Protein AF-A0A9P0QR44-F1 (afdb_monomer)

Solvent-accessible surface area (backbone atoms only — not comparable to full-atom values): 14318 Å² total; per-residue (Å²): 134,88,85,86,87,80,81,81,90,78,86,85,75,87,82,80,83,81,82,73,86,81,84,84,82,74,95,67,93,71,81,87,76,72,77,77,90,75,76,84,69,78,72,72,68,74,60,96,77,42,70,67,60,61,50,60,70,71,52,59,81,83,53,45,73,63,48,54,58,44,72,76,41,49,65,56,48,52,50,29,30,50,56,46,42,51,50,63,49,50,53,49,28,54,51,42,25,52,51,36,72,74,39,76,85,72,72,89,72,83,78,58,65,70,59,53,54,55,50,50,56,52,46,55,59,50,43,78,73,40,97,63,78,88,59,53,74,66,56,54,50,50,55,49,50,34,45,50,50,17,47,50,53,42,56,70,42,46,68,59,45,53,55,52,25,63,69,46,19,74,59,45,23,64,68,54,46,51,58,50,51,56,64,60,53,66,70,71,73,76,82,81,78,84,79,81,83,89,82,82,84,88,85,83,90,82,88,90,81,88,82,84,79,89,77,94,75,133

Mean predicted aligned error: 19.88 Å

Sequence (218 aa):
MLFRIGIHRLPHRRFIHSTKNLSALFGKSAPKITPPSGTSSSTINPIPNSTAAKIAAKIPRWLRPYTTDFANAPFSHLTAFIILHEISAIVPLIGLWYVFHQNHDYIPVDLPTWAVEKAMKVIDKGLATFDFSDYSVSDKAKFLMEGAYAYAITKALFPIRIIFSATFMPWFARWFVVPFTRVFSRSKSRKTKTEVPASSVDAELDPLKTKKVDKPRL

InterPro domains:
  IPR018811 MIOREX complex component 11 [PF10306] (54-135)
  IPR018811 MIOREX complex component 11 [PTHR28002] (39-127)

Radius of gyration: 35.97 Å; Cα contacts (8 Å, |Δi|>4): 62; chains: 1; bounding box: 59×128×87 Å

Secondary structure (DSSP, 8-state):
-----------------------SS--------PPPS----------TT-HHHHHHHHS-TTTHHHHHHHHH-HHHHHHHHHHHHHHHHHHHHHHHHHHHHH-GGG--SPPPHHHHHHHHHHHHHHHTTS--TTS-HHHHHHHHHHHHHHHHHHHHTHHHHHHHHHHHHHHHIIIIIHHHHHHHHTTGGGS---------------------------

Organism: NCBI:txid45579

Structure (mmCIF, N/CA/C/O backbone):
data_AF-A0A9P0QR44-F1
#
_entry.id   AF-A0A9P0QR44-F1
#
loop_
_atom_site.group_PDB
_atom_site.id
_atom_site.type_symbol
_atom_site.label_atom_id
_atom_site.label_alt_id
_atom_site.label_comp_id
_atom_site.label_asym_id
_atom_site.label_entity_id
_atom_site.label_seq_id
_atom_site.pdbx_PDB_ins_code
_atom_site.Cartn_x
_atom_site.Cartn_y
_atom_site.Cartn_z
_atom_site.occupancy
_atom_site.B_iso_or_equiv
_atom_site.auth_seq_id
_atom_site.auth_comp_id
_atom_site.auth_asym_id
_atom_site.auth_atom_id
_atom_site.pdbx_PDB_model_num
ATOM 1 N N . MET A 1 1 ? -4.918 -75.477 14.142 1.00 42.09 1 MET A N 1
ATOM 2 C CA . MET A 1 1 ? -4.299 -74.369 14.906 1.00 42.09 1 MET A CA 1
ATOM 3 C C . MET A 1 1 ? -4.939 -73.074 14.409 1.00 42.09 1 MET A C 1
ATOM 5 O O . MET A 1 1 ? -4.536 -72.589 13.371 1.00 42.09 1 MET A O 1
ATOM 9 N N . LEU A 1 2 ? -6.111 -72.622 14.870 1.00 44.44 2 LEU A N 1
ATOM 10 C CA . LEU A 1 2 ? -6.431 -72.080 16.202 1.00 44.44 2 LEU A CA 1
ATOM 11 C C . LEU A 1 2 ? -5.304 -71.194 16.741 1.00 44.44 2 LEU A C 1
ATOM 13 O O . LEU A 1 2 ? -4.327 -71.741 17.225 1.00 44.44 2 LEU A O 1
ATOM 17 N N . PHE A 1 3 ? -5.459 -69.868 16.678 1.00 43.44 3 PHE A N 1
ATOM 18 C CA . PHE A 1 3 ? -5.488 -69.038 17.887 1.00 43.44 3 PHE A CA 1
ATOM 19 C C . PHE A 1 3 ? -6.117 -67.665 17.597 1.00 43.44 3 PHE A C 1
ATOM 21 O O . PHE A 1 3 ? -5.620 -66.841 16.837 1.00 43.44 3 PHE A O 1
ATOM 28 N N . ARG A 1 4 ? -7.280 -67.483 18.217 1.00 44.28 4 ARG A N 1
ATOM 29 C CA . ARG A 1 4 ? -8.124 -66.295 18.281 1.00 44.28 4 ARG A CA 1
ATOM 30 C C . ARG A 1 4 ? -7.541 -65.393 19.367 1.00 44.28 4 ARG A C 1
ATOM 32 O O . ARG A 1 4 ? -7.548 -65.783 20.529 1.00 44.28 4 ARG A O 1
ATOM 39 N N . ILE A 1 5 ? -7.044 -64.213 19.008 1.00 56.56 5 ILE A N 1
ATOM 40 C CA . ILE A 1 5 ? -6.578 -63.217 19.982 1.00 56.56 5 ILE A CA 1
ATOM 41 C C . ILE A 1 5 ? -7.718 -62.224 20.199 1.00 56.56 5 ILE A C 1
ATOM 43 O O . ILE A 1 5 ? -7.937 -61.302 19.420 1.00 56.56 5 ILE A O 1
ATOM 47 N N . GLY A 1 6 ? -8.497 -62.485 21.247 1.00 51.69 6 GLY A N 1
ATOM 48 C CA . GLY A 1 6 ? -9.364 -61.497 21.872 1.00 51.69 6 GLY A CA 1
ATOM 49 C C . GLY A 1 6 ? -8.615 -60.865 23.037 1.00 51.69 6 GLY A C 1
ATOM 50 O O . GLY A 1 6 ? -8.130 -61.585 23.905 1.00 51.69 6 GLY A O 1
ATOM 51 N N . ILE A 1 7 ? -8.536 -59.534 23.071 1.00 56.91 7 ILE A N 1
ATOM 52 C CA . ILE A 1 7 ? -8.079 -58.804 24.257 1.00 56.91 7 ILE A CA 1
ATOM 53 C C . ILE A 1 7 ? -9.015 -57.620 24.514 1.00 56.91 7 ILE A C 1
ATOM 55 O O . ILE A 1 7 ? -8.953 -56.566 23.893 1.00 56.91 7 ILE A O 1
ATOM 59 N N . HIS A 1 8 ? -9.975 -57.918 25.381 1.00 50.22 8 HIS A N 1
ATOM 60 C CA . HIS A 1 8 ? -10.625 -57.109 26.406 1.00 50.22 8 HIS A CA 1
ATOM 61 C C . HIS A 1 8 ? -10.568 -55.570 26.340 1.00 50.22 8 HIS A C 1
ATOM 63 O O . HIS A 1 8 ? -9.565 -54.915 26.608 1.00 50.22 8 HIS A O 1
ATOM 69 N N . ARG A 1 9 ? -11.773 -55.019 26.164 1.00 53.28 9 ARG A N 1
ATOM 70 C CA . ARG A 1 9 ? -12.224 -53.675 26.538 1.00 53.28 9 ARG A CA 1
ATOM 71 C C . ARG A 1 9 ? -12.084 -53.468 28.056 1.00 53.28 9 ARG A C 1
ATOM 73 O O . ARG A 1 9 ? -12.746 -54.165 28.821 1.00 53.28 9 ARG A O 1
ATOM 80 N N . LEU A 1 10 ? -11.289 -52.485 28.482 1.00 58.06 10 LEU A N 1
ATOM 81 C CA . LEU A 1 10 ? -11.249 -51.993 29.866 1.00 58.06 10 LEU A CA 1
ATOM 82 C C . LEU A 1 10 ? -11.993 -50.646 29.989 1.00 58.06 10 LEU A C 1
ATOM 84 O O . LEU A 1 10 ? -11.825 -49.779 29.128 1.00 58.06 10 LEU A O 1
ATOM 88 N N . PRO A 1 11 ? -12.805 -50.436 31.042 1.00 56.75 11 PRO A N 1
ATOM 89 C CA . PRO A 1 11 ? -13.478 -49.168 31.300 1.00 56.75 11 PRO A CA 1
ATOM 90 C C . PRO A 1 11 ? -12.619 -48.263 32.198 1.00 56.75 11 PRO A C 1
ATOM 92 O O . PRO A 1 11 ? -12.522 -48.482 33.405 1.00 56.75 11 PRO A O 1
ATOM 95 N N . HIS A 1 12 ? -12.049 -47.184 31.656 1.00 49.31 12 HIS A N 1
ATOM 96 C CA . HIS A 1 12 ? -11.409 -46.157 32.487 1.00 49.31 12 HIS A CA 1
ATOM 97 C C . HIS A 1 12 ? -12.414 -45.092 32.952 1.00 49.31 12 HIS A C 1
ATOM 99 O O . HIS A 1 12 ? -12.641 -44.060 32.331 1.00 49.31 12 HIS A O 1
ATOM 105 N N . ARG A 1 13 ? -13.061 -45.436 34.070 1.00 57.34 13 ARG A N 1
ATOM 106 C CA . ARG A 1 13 ? -13.225 -44.643 35.302 1.00 57.34 13 ARG A CA 1
ATOM 107 C C . ARG A 1 13 ? -13.192 -43.108 35.147 1.00 57.34 13 ARG A C 1
ATOM 109 O O . ARG A 1 13 ? -12.134 -42.487 35.133 1.00 57.34 13 ARG A O 1
ATOM 116 N N . ARG A 1 14 ? -14.380 -42.492 35.159 1.00 54.09 14 ARG A N 1
ATOM 117 C CA . ARG A 1 14 ? -14.573 -41.054 35.417 1.00 54.09 14 ARG A CA 1
ATOM 118 C C . ARG A 1 14 ? -14.184 -40.744 36.867 1.00 54.09 14 ARG A C 1
ATOM 120 O O . ARG A 1 14 ? -14.821 -41.251 37.788 1.00 54.09 14 ARG A O 1
ATOM 127 N N . PHE A 1 15 ? -13.165 -39.915 37.070 1.00 49.22 15 PHE A N 1
ATOM 128 C CA . PHE A 1 15 ? -12.835 -39.357 38.381 1.00 49.22 15 PHE A CA 1
ATOM 129 C C . PHE A 1 15 ? -13.614 -38.053 38.586 1.00 49.22 15 PHE A C 1
ATOM 131 O O . PHE A 1 15 ? -13.324 -37.031 37.971 1.00 49.22 15 PHE A O 1
ATOM 138 N N . ILE A 1 16 ? -14.637 -38.112 39.439 1.00 57.25 16 ILE A N 1
ATOM 139 C CA . ILE A 1 16 ? -15.344 -36.948 39.975 1.00 57.25 16 ILE A CA 1
ATOM 140 C C . ILE A 1 16 ? -14.578 -36.520 41.228 1.00 57.25 16 ILE A C 1
ATOM 142 O O . ILE A 1 16 ? -14.646 -37.201 42.250 1.00 57.25 16 ILE A O 1
ATOM 146 N N . HIS A 1 17 ? -13.852 -35.404 41.173 1.00 52.00 17 HIS A N 1
ATOM 147 C CA . HIS A 1 17 ? -13.323 -34.774 42.381 1.00 52.00 17 HIS A CA 1
ATOM 148 C C . HIS A 1 17 ? -14.331 -33.754 42.909 1.00 52.00 17 HIS A C 1
ATOM 150 O O . HIS A 1 17 ? -14.434 -32.626 42.442 1.00 52.00 17 HIS A O 1
ATOM 156 N N . SER A 1 18 ? -15.087 -34.206 43.906 1.00 54.19 18 SER A N 1
ATOM 157 C CA . SER A 1 18 ? -15.877 -33.392 44.823 1.00 54.19 18 SER A CA 1
ATOM 158 C C . SER A 1 18 ? -14.932 -32.726 45.829 1.00 54.19 18 SER A C 1
ATOM 160 O O . SER A 1 18 ? -14.581 -33.336 46.840 1.00 54.19 18 SER A O 1
ATOM 162 N N . THR A 1 19 ? -14.531 -31.476 45.599 1.00 58.41 19 THR A N 1
ATOM 163 C CA . THR A 1 19 ? -13.850 -30.679 46.630 1.00 58.41 19 THR A CA 1
ATOM 164 C C . THR A 1 19 ? -14.898 -30.067 47.551 1.00 58.41 19 THR A C 1
ATOM 166 O O . THR A 1 19 ? -15.491 -29.030 47.255 1.00 58.41 19 THR A O 1
ATOM 169 N N . LYS A 1 20 ? -15.162 -30.752 48.666 1.00 52.00 20 LYS A N 1
ATOM 170 C CA . LYS A 1 20 ? -15.937 -30.198 49.775 1.00 52.00 20 LYS A CA 1
ATOM 171 C C . LYS A 1 20 ? -15.135 -29.076 50.438 1.00 52.00 20 LYS A C 1
ATOM 173 O O . LYS A 1 20 ? -13.931 -29.195 50.640 1.00 52.00 20 LYS A O 1
ATOM 178 N N . ASN A 1 21 ? -15.860 -28.007 50.741 1.00 58.38 21 ASN A N 1
ATOM 179 C CA . ASN A 1 21 ? -15.476 -26.810 51.478 1.00 58.38 21 ASN A CA 1
ATOM 180 C C . ASN A 1 21 ? -14.414 -27.038 52.569 1.00 58.38 21 ASN A C 1
ATOM 182 O O . ASN A 1 21 ? -14.675 -27.706 53.566 1.00 58.38 21 ASN A O 1
ATOM 186 N N . LEU A 1 22 ? -13.259 -26.392 52.405 1.00 52.53 22 LEU A N 1
ATOM 187 C CA . LEU A 1 22 ? -12.199 -26.239 53.413 1.00 52.53 22 LEU A CA 1
ATOM 188 C C . LEU A 1 22 ? -12.144 -24.795 53.959 1.00 52.53 22 LEU A C 1
ATOM 190 O O . LEU A 1 22 ? -11.106 -24.316 54.399 1.00 52.53 22 LEU A O 1
ATOM 194 N N . SER A 1 23 ? -13.270 -24.078 53.940 1.00 51.72 23 SER A N 1
ATOM 195 C CA . SER A 1 23 ? -13.377 -22.671 54.356 1.00 51.72 23 SER A CA 1
ATOM 196 C C . SER A 1 23 ? -13.554 -22.452 55.870 1.00 51.72 23 SER A C 1
ATOM 198 O O . SER A 1 23 ? -13.835 -21.335 56.291 1.00 51.72 23 SER A O 1
ATOM 200 N N . ALA A 1 24 ? -13.369 -23.477 56.711 1.00 58.22 24 ALA A N 1
ATOM 201 C CA . ALA A 1 24 ? -13.741 -23.426 58.132 1.00 58.22 24 ALA A CA 1
ATOM 202 C C . ALA A 1 24 ? -12.569 -23.383 59.139 1.00 58.22 24 ALA A C 1
ATOM 204 O O . ALA A 1 24 ? -12.792 -23.620 60.321 1.00 58.22 24 ALA A O 1
ATOM 205 N N . LEU A 1 25 ? -11.331 -23.083 58.721 1.00 56.16 25 LEU A N 1
ATOM 206 C CA . LEU A 1 25 ? -10.156 -23.142 59.617 1.00 56.16 25 LEU A CA 1
ATOM 207 C C . LEU A 1 25 ? -9.274 -21.884 59.658 1.00 56.16 25 LEU A C 1
ATOM 209 O O . LEU A 1 25 ? -8.120 -21.949 60.071 1.00 56.16 25 LEU A O 1
ATOM 213 N N . PHE A 1 26 ? -9.808 -20.712 59.309 1.00 55.84 26 PHE A N 1
ATOM 214 C CA . PHE A 1 26 ? -9.092 -19.459 59.564 1.00 55.84 26 PHE A CA 1
ATOM 215 C C . PHE A 1 26 ? -10.027 -18.357 60.062 1.00 55.84 26 PHE A C 1
ATOM 217 O O . PHE A 1 26 ? -10.372 -17.410 59.361 1.00 55.84 26 PHE A O 1
ATOM 224 N N . GLY A 1 27 ? -10.440 -18.501 61.321 1.00 55.44 27 GLY A N 1
ATOM 225 C CA . GLY A 1 27 ? -10.968 -17.400 62.112 1.00 55.44 27 GLY A CA 1
ATOM 226 C C . GLY A 1 27 ? -9.848 -16.417 62.445 1.00 55.44 27 GLY A C 1
ATOM 227 O O . GLY A 1 27 ? -9.113 -16.613 63.407 1.00 55.44 27 GLY A O 1
ATOM 228 N N . LYS A 1 28 ? -9.732 -15.351 61.653 1.00 53.03 28 LYS A N 1
ATOM 229 C CA . LYS A 1 28 ? -9.129 -14.081 62.068 1.00 53.03 28 LYS A CA 1
ATOM 230 C C . LYS A 1 28 ? -9.977 -12.950 61.505 1.00 53.03 28 LYS A C 1
ATOM 232 O O . LYS A 1 28 ? -10.055 -12.757 60.296 1.00 53.03 28 LYS A O 1
ATOM 237 N N . SER A 1 29 ? -10.621 -12.229 62.413 1.00 57.00 29 SER A N 1
ATOM 238 C CA . SER A 1 29 ? -11.359 -10.996 62.170 1.00 57.00 29 SER A CA 1
ATOM 239 C C . SER A 1 29 ? -10.448 -9.976 61.484 1.00 57.00 29 SER A C 1
ATOM 241 O O . SER A 1 29 ? -9.615 -9.344 62.129 1.00 57.00 29 SER A O 1
ATOM 243 N N . ALA A 1 30 ? -10.576 -9.839 60.166 1.00 53.91 30 ALA A N 1
ATOM 244 C CA . ALA A 1 30 ? -9.972 -8.744 59.423 1.00 53.91 30 ALA A CA 1
ATOM 245 C C . ALA A 1 30 ? -10.873 -7.501 59.554 1.00 53.91 30 ALA A C 1
ATOM 247 O O . ALA A 1 30 ? -12.098 -7.629 59.440 1.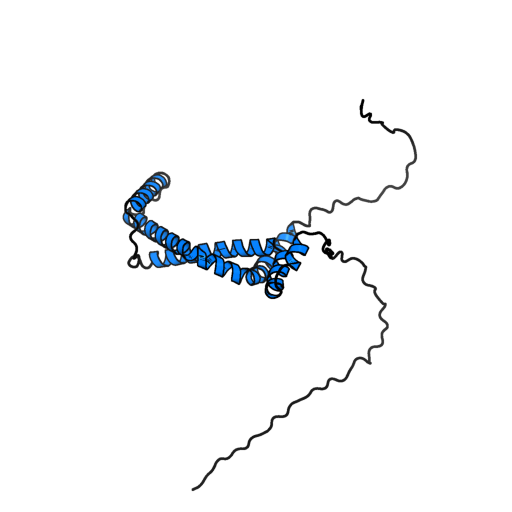00 53.91 30 ALA A O 1
ATOM 248 N N . PRO A 1 31 ? -10.317 -6.300 59.793 1.00 47.72 31 PRO A N 1
ATOM 249 C CA . PRO A 1 31 ? -11.102 -5.076 59.796 1.00 47.72 31 PRO A CA 1
ATOM 250 C C . PRO A 1 31 ? -11.743 -4.886 58.419 1.00 47.72 31 PRO A C 1
ATOM 252 O O . PRO A 1 31 ? -11.099 -5.052 57.382 1.00 47.72 31 PRO A O 1
ATOM 255 N N . LYS A 1 32 ? -13.029 -4.532 58.415 1.00 50.94 32 LYS A N 1
ATOM 256 C CA . LYS A 1 32 ? -13.770 -4.129 57.221 1.00 50.94 32 LYS A CA 1
ATOM 257 C C . LYS A 1 32 ? -13.159 -2.831 56.692 1.00 50.94 32 LYS A C 1
ATOM 259 O O . LYS A 1 32 ? -13.595 -1.744 57.053 1.00 50.94 32 LYS A O 1
ATOM 264 N N . ILE A 1 33 ? -1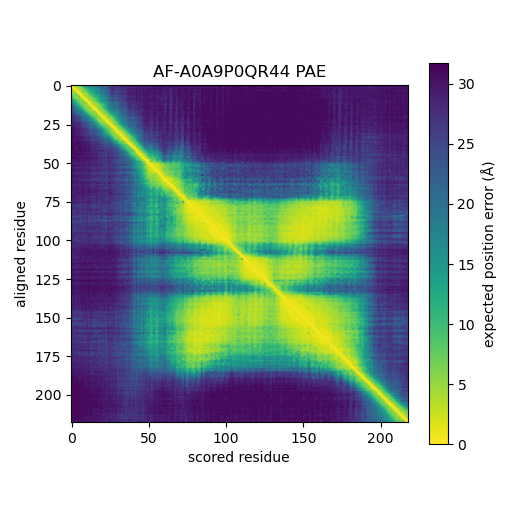2.136 -2.948 55.849 1.00 45.91 33 ILE A N 1
ATOM 265 C CA . ILE A 1 33 ? -11.645 -1.846 55.027 1.00 45.91 33 ILE A CA 1
ATOM 266 C C . ILE A 1 33 ? -12.735 -1.598 53.988 1.00 45.91 33 ILE A C 1
ATOM 268 O O . ILE A 1 33 ? -12.852 -2.303 52.988 1.00 45.91 33 ILE A O 1
ATOM 272 N N . THR A 1 34 ? -13.593 -0.622 54.267 1.00 59.91 34 THR A N 1
ATOM 273 C CA . THR A 1 34 ? -14.390 0.036 53.236 1.00 59.91 34 THR A CA 1
ATOM 274 C C . THR A 1 34 ? -13.431 0.540 52.159 1.00 59.91 34 THR A C 1
ATOM 276 O O . THR A 1 34 ? -12.520 1.303 52.494 1.00 59.91 34 THR A O 1
ATOM 279 N N . PRO A 1 35 ? -13.583 0.142 50.885 1.00 52.03 35 PRO A N 1
ATOM 280 C CA . PRO A 1 35 ? -12.825 0.779 49.824 1.00 52.03 35 PRO A CA 1
ATOM 281 C C . PRO A 1 35 ? -13.214 2.266 49.794 1.00 52.03 35 PRO A C 1
ATOM 283 O O . PRO A 1 35 ? -14.408 2.572 49.880 1.00 52.03 35 PRO A O 1
ATOM 286 N N . PRO A 1 36 ? -12.249 3.197 49.705 1.00 47.72 36 PRO A N 1
ATOM 287 C CA . PRO A 1 36 ? -12.564 4.601 49.530 1.00 47.72 36 PRO A CA 1
ATOM 288 C C . PRO A 1 36 ? -13.372 4.759 48.242 1.00 47.72 36 PRO A C 1
ATOM 290 O O . PRO A 1 36 ? -12.920 4.452 47.139 1.00 47.72 36 PRO A O 1
ATOM 293 N N . SER A 1 37 ? -14.596 5.239 48.419 1.00 51.12 37 SER A N 1
ATOM 294 C CA . SER A 1 37 ? -15.341 6.028 47.450 1.00 51.12 37 SER A CA 1
ATOM 295 C C . SER A 1 37 ? -14.385 6.978 46.725 1.00 51.12 37 SER A C 1
ATOM 297 O O . SER A 1 37 ? -13.941 7.973 47.291 1.00 51.12 37 SER A O 1
ATOM 299 N N . GLY A 1 38 ? -14.012 6.621 45.497 1.00 42.91 38 GLY A N 1
ATOM 300 C CA . GLY A 1 38 ? -12.980 7.350 44.764 1.00 42.91 38 GLY A CA 1
ATOM 301 C C . GLY A 1 38 ? -12.468 6.635 43.521 1.00 42.91 38 GLY A C 1
ATOM 302 O O . GLY A 1 38 ? -11.297 6.746 43.192 1.00 42.91 38 GLY A O 1
ATOM 303 N N . THR A 1 39 ? -13.314 5.886 42.813 1.00 36.66 39 THR A N 1
ATOM 304 C CA . THR A 1 39 ? -13.091 5.691 41.377 1.00 36.66 39 THR A CA 1
ATOM 305 C C . THR A 1 39 ? -14.164 6.496 40.685 1.00 36.66 39 THR A C 1
ATOM 307 O O . THR A 1 39 ? -15.301 6.050 40.532 1.00 36.66 39 THR A O 1
ATOM 310 N N . SER A 1 40 ? -13.791 7.710 40.288 1.00 43.06 40 SER A N 1
ATOM 311 C CA . SER A 1 40 ? -14.464 8.496 39.261 1.00 43.06 40 SER A CA 1
ATOM 312 C C . SER A 1 40 ? -14.333 7.753 37.929 1.00 43.06 40 SER A C 1
ATOM 314 O O . SER A 1 40 ? -13.719 8.224 36.978 1.00 43.06 40 SER A O 1
ATOM 316 N N . SER A 1 41 ? -14.879 6.540 37.867 1.00 43.06 41 SER A N 1
ATOM 317 C CA . SER A 1 41 ? -15.426 5.992 36.645 1.00 43.06 41 SER A CA 1
ATOM 318 C C . SER A 1 41 ? -16.455 7.031 36.256 1.00 43.06 41 SER A C 1
ATOM 320 O O . SER A 1 41 ? -17.499 7.156 36.898 1.00 43.06 41 SER A O 1
ATOM 322 N N . SER A 1 42 ? -16.131 7.843 35.261 1.00 39.62 42 SER A N 1
ATOM 323 C CA . SER A 1 42 ? -17.127 8.530 34.469 1.00 39.62 42 SER A CA 1
ATOM 324 C C . SER A 1 42 ? -17.971 7.442 33.805 1.00 39.62 42 SER A C 1
ATOM 326 O O . SER A 1 42 ? -17.839 7.139 32.624 1.00 39.62 42 SER A O 1
ATOM 328 N N . THR A 1 43 ? -18.857 6.832 34.597 1.00 43.56 43 THR A N 1
ATOM 329 C CA . THR A 1 43 ? -20.156 6.378 34.144 1.00 43.56 43 THR A CA 1
ATOM 330 C C . THR A 1 43 ? -20.783 7.633 33.574 1.00 43.56 43 THR A C 1
ATOM 332 O O . THR A 1 43 ? -21.421 8.417 34.275 1.00 43.56 43 THR A O 1
ATOM 335 N N . ILE A 1 44 ? -20.498 7.892 32.299 1.00 46.66 44 ILE A N 1
ATOM 336 C CA . ILE A 1 44 ? -21.301 8.788 31.497 1.00 46.66 44 ILE A CA 1
ATOM 337 C C . ILE A 1 44 ? -22.638 8.064 31.452 1.00 46.66 44 ILE A C 1
ATOM 339 O O . ILE A 1 44 ? -22.869 7.217 30.594 1.00 46.66 44 ILE A O 1
ATOM 343 N N . ASN A 1 45 ? -23.487 8.334 32.447 1.00 47.62 45 ASN A N 1
ATOM 344 C CA . ASN A 1 45 ? -24.913 8.121 32.322 1.00 47.62 45 ASN A CA 1
ATOM 345 C C . ASN A 1 45 ? -25.247 8.721 30.959 1.00 47.62 45 ASN A C 1
ATOM 347 O O . ASN A 1 45 ? -24.983 9.917 30.778 1.00 47.62 45 ASN A O 1
ATOM 351 N N . PRO A 1 46 ? -25.672 7.917 29.968 1.00 50.56 46 PRO A N 1
ATOM 352 C CA . PRO A 1 46 ? -25.950 8.452 28.656 1.00 50.56 46 PRO A CA 1
ATOM 353 C C . PRO A 1 46 ? -27.004 9.515 28.893 1.00 50.56 46 PRO A C 1
ATOM 355 O O . PRO A 1 46 ? -28.108 9.213 29.343 1.00 50.56 46 PRO A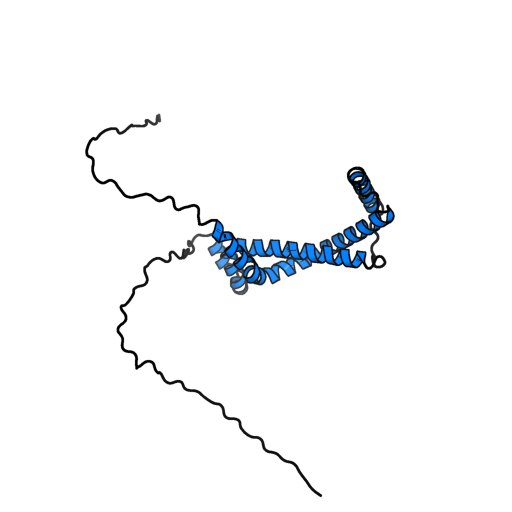 O 1
ATOM 358 N N . ILE A 1 47 ? -26.613 10.772 28.685 1.00 48.19 47 ILE A N 1
ATOM 359 C CA . ILE A 1 47 ? -27.527 11.898 28.745 1.00 48.19 47 ILE A CA 1
ATOM 360 C C . ILE A 1 47 ? -28.701 11.454 27.868 1.00 48.19 47 ILE A C 1
ATOM 362 O O . ILE A 1 47 ? -28.455 11.147 26.694 1.00 48.19 47 ILE A O 1
ATOM 366 N N . PRO A 1 48 ? -29.935 11.363 28.398 1.00 57.06 48 PRO A N 1
ATOM 367 C CA . PRO A 1 48 ? -31.074 10.736 27.711 1.00 57.06 48 PRO A CA 1
ATOM 368 C C . PRO A 1 48 ? -31.417 11.399 26.362 1.00 57.06 48 PRO A C 1
ATOM 370 O O . PRO A 1 48 ? -32.252 10.920 25.597 1.00 57.06 48 PRO A O 1
ATOM 373 N N . ASN A 1 49 ? -30.711 12.484 26.036 1.00 57.28 49 ASN A N 1
ATOM 374 C CA . ASN A 1 49 ? -30.932 13.369 24.914 1.00 57.28 49 ASN A CA 1
ATOM 375 C C . ASN A 1 49 ? -29.748 13.404 23.928 1.00 57.28 49 ASN A C 1
ATOM 377 O O . ASN A 1 49 ? -29.794 14.201 22.992 1.00 57.28 49 ASN A O 1
ATOM 381 N N . SER A 1 50 ? -28.696 12.585 24.093 1.00 61.31 50 SER A N 1
ATOM 382 C CA . SER A 1 50 ? -27.601 12.555 23.113 1.00 61.31 50 SER A CA 1
ATOM 383 C C . SER A 1 50 ? -28.082 11.934 21.795 1.00 61.31 50 SER A C 1
ATOM 385 O O . SER A 1 50 ? -28.761 10.903 21.765 1.00 61.31 50 SER A O 1
ATOM 387 N N . THR A 1 51 ? -27.749 12.576 20.675 1.00 64.12 51 THR A N 1
ATOM 388 C CA . THR A 1 51 ? -28.069 12.086 19.324 1.00 64.12 51 THR A CA 1
ATOM 389 C C . THR A 1 51 ? -27.551 10.661 19.110 1.00 64.12 51 THR A C 1
ATOM 391 O O . THR A 1 51 ? -28.250 9.840 18.521 1.00 64.12 51 THR A O 1
ATOM 394 N N . ALA A 1 52 ? -26.394 10.328 19.690 1.00 64.62 52 ALA A N 1
ATOM 395 C CA . ALA A 1 52 ? -25.808 8.990 19.674 1.00 64.62 52 ALA A CA 1
ATOM 396 C C . ALA A 1 52 ? -26.697 7.918 20.340 1.00 64.62 52 ALA A C 1
ATOM 398 O O . ALA A 1 52 ? -26.859 6.835 19.779 1.00 64.62 52 ALA A O 1
ATOM 399 N N . ALA A 1 53 ? -27.331 8.212 21.483 1.00 65.88 53 ALA A N 1
ATOM 400 C CA . ALA A 1 53 ? -28.219 7.265 22.170 1.00 65.88 53 ALA A CA 1
ATOM 401 C C . ALA A 1 53 ? -29.508 6.988 21.372 1.00 65.88 53 ALA A C 1
ATOM 403 O O . ALA A 1 53 ? -29.967 5.847 21.289 1.00 65.88 53 ALA A O 1
ATOM 404 N N . LYS A 1 54 ? -30.060 8.018 20.715 1.00 71.38 54 LYS A N 1
ATOM 405 C CA . LYS A 1 54 ? -31.235 7.887 19.833 1.00 71.38 54 LYS A CA 1
ATOM 406 C C . LYS A 1 54 ? -30.923 7.089 18.564 1.00 71.38 54 LYS A C 1
ATOM 408 O O . LYS A 1 54 ? -31.774 6.339 18.090 1.00 71.38 54 LYS A O 1
ATOM 413 N N . ILE A 1 55 ? -29.707 7.231 18.032 1.00 67.94 55 ILE A N 1
ATOM 414 C CA . ILE A 1 55 ? -29.226 6.459 16.880 1.00 67.94 55 ILE A CA 1
ATOM 415 C C . ILE A 1 55 ? -29.011 4.998 17.287 1.00 67.94 55 ILE A C 1
ATOM 417 O O . ILE A 1 55 ? -29.557 4.118 16.632 1.00 67.94 55 ILE A O 1
ATOM 421 N N . ALA A 1 56 ? -28.343 4.728 18.414 1.00 71.38 56 ALA A N 1
ATOM 422 C CA . ALA A 1 56 ? -28.138 3.369 18.926 1.00 71.38 56 ALA A CA 1
ATOM 423 C C . ALA A 1 56 ? -29.454 2.600 19.163 1.00 71.38 56 ALA A C 1
ATOM 425 O O . ALA A 1 56 ? -29.528 1.394 18.924 1.00 71.38 56 ALA A O 1
ATOM 426 N N . ALA A 1 57 ? -30.522 3.297 19.569 1.00 71.88 57 ALA A N 1
ATOM 427 C CA . ALA A 1 57 ? -31.849 2.709 19.752 1.00 71.88 57 ALA A CA 1
ATOM 428 C C . ALA A 1 57 ? -32.517 2.253 18.437 1.00 71.88 57 ALA A C 1
ATOM 430 O O . ALA A 1 57 ? -33.317 1.318 18.460 1.00 71.88 57 ALA A O 1
ATOM 431 N N . LYS A 1 58 ? -32.174 2.872 17.296 1.00 78.94 58 LYS A N 1
ATOM 432 C CA . LYS A 1 58 ? -32.712 2.542 15.961 1.00 78.94 58 LYS A CA 1
ATOM 433 C C . LYS A 1 58 ? -31.926 1.445 15.238 1.00 78.94 58 LYS A C 1
ATOM 435 O O . LYS A 1 58 ? -32.344 1.000 14.173 1.00 78.94 58 LYS A O 1
ATOM 440 N N . ILE A 1 59 ? -30.805 1.000 15.804 1.00 75.69 59 ILE A N 1
ATOM 441 C CA . ILE A 1 59 ? -29.940 -0.000 15.179 1.00 75.69 59 ILE A CA 1
ATOM 442 C C . ILE A 1 59 ? -30.502 -1.410 15.450 1.00 75.69 59 ILE A C 1
ATOM 444 O O . ILE A 1 59 ? -30.766 -1.760 16.613 1.00 75.69 59 ILE A O 1
ATOM 448 N N . PRO A 1 60 ? -30.686 -2.241 14.404 1.00 78.25 60 PRO A N 1
ATOM 449 C CA . PRO A 1 60 ? -31.151 -3.618 14.549 1.00 78.25 60 PRO A CA 1
ATOM 450 C C . PRO A 1 60 ? -30.202 -4.425 15.442 1.00 78.25 60 PRO A C 1
ATOM 452 O O . PRO A 1 60 ? -28.995 -4.182 15.486 1.00 78.25 60 PRO A O 1
ATOM 455 N N . ARG A 1 61 ? -30.746 -5.397 16.186 1.00 70.88 61 ARG A N 1
ATOM 456 C CA . ARG A 1 61 ? -30.031 -6.068 17.290 1.00 70.88 61 ARG A CA 1
ATOM 457 C C . ARG A 1 61 ? -28.696 -6.708 16.882 1.00 70.88 61 ARG A C 1
ATOM 459 O O . ARG A 1 61 ? -27.812 -6.771 17.729 1.00 70.88 61 ARG A O 1
ATOM 466 N N . TRP A 1 62 ? -28.514 -7.104 15.617 1.00 76.56 62 TRP A N 1
ATOM 467 C CA . TRP A 1 62 ? -27.254 -7.698 15.143 1.00 76.56 62 TRP A CA 1
ATOM 468 C C . TRP A 1 62 ? -26.093 -6.694 15.110 1.00 76.56 62 TRP A C 1
ATOM 470 O O . TRP A 1 62 ? -24.956 -7.072 15.373 1.00 76.56 62 TRP A O 1
ATOM 480 N N . LEU A 1 63 ? -26.350 -5.416 14.824 1.00 72.75 63 LEU A N 1
ATOM 481 C CA . LEU A 1 63 ? -25.297 -4.404 14.656 1.00 72.75 63 LEU A CA 1
ATOM 482 C C . LEU A 1 63 ? -24.854 -3.768 15.979 1.00 72.75 63 LEU A C 1
ATOM 484 O O . LEU A 1 63 ? -23.801 -3.138 16.035 1.00 72.75 63 LEU A O 1
ATOM 488 N N . ARG A 1 64 ? -25.613 -3.983 17.061 1.00 71.25 64 ARG A N 1
ATOM 489 C CA . ARG A 1 64 ? -25.297 -3.489 18.409 1.00 71.25 64 ARG A CA 1
ATOM 490 C C . ARG A 1 64 ? -23.868 -3.815 18.864 1.00 71.25 64 ARG A C 1
ATOM 492 O O . ARG A 1 64 ? -23.180 -2.850 19.177 1.00 71.25 64 ARG A O 1
ATOM 499 N N . PRO A 1 65 ? -23.378 -5.072 18.832 1.00 65.75 65 PRO A N 1
ATOM 500 C CA . PRO A 1 65 ? -22.013 -5.397 19.263 1.00 65.75 65 PRO A CA 1
ATOM 501 C C . PRO A 1 65 ? -20.925 -4.672 18.460 1.00 65.75 65 PRO A C 1
ATOM 503 O O . PRO A 1 65 ? -19.910 -4.276 19.024 1.00 65.75 65 PRO A O 1
ATOM 506 N N . TYR A 1 66 ? -21.146 -4.436 17.164 1.00 56.34 66 TYR A N 1
ATOM 507 C CA . TYR A 1 66 ? -20.216 -3.660 16.344 1.00 56.34 66 TYR A CA 1
ATOM 508 C C . TYR A 1 66 ? -20.301 -2.169 16.670 1.00 56.34 66 TYR A C 1
ATOM 510 O O . TYR A 1 66 ? -19.298 -1.484 16.697 1.00 56.34 66 TYR A O 1
ATOM 518 N N . THR A 1 67 ? -21.476 -1.634 16.978 1.00 68.12 67 THR A N 1
ATOM 519 C CA . THR A 1 67 ? -21.620 -0.194 17.249 1.00 68.12 67 THR A CA 1
ATOM 520 C C . THR A 1 67 ? -21.237 0.205 18.673 1.00 68.12 67 THR A C 1
ATOM 522 O O . THR A 1 67 ? -20.792 1.329 18.875 1.00 68.12 67 THR A O 1
ATOM 525 N N . THR A 1 68 ? -21.364 -0.690 19.660 1.00 61.75 68 THR A N 1
ATOM 526 C CA . THR A 1 68 ? -21.035 -0.394 21.063 1.00 61.75 68 THR A CA 1
ATOM 527 C C . THR A 1 68 ? -19.537 -0.208 21.273 1.00 61.75 68 THR A C 1
ATOM 529 O O . THR A 1 68 ? -19.137 0.734 21.951 1.00 61.75 68 THR A O 1
ATOM 532 N N . ASP A 1 69 ? -18.702 -1.039 20.647 1.00 61.69 69 ASP A N 1
ATOM 533 C CA . ASP A 1 69 ? -17.241 -0.908 20.745 1.00 61.69 69 ASP A CA 1
ATOM 534 C C . ASP A 1 69 ? -16.748 0.341 19.990 1.00 61.69 69 ASP A C 1
ATOM 536 O O . ASP A 1 69 ? -15.925 1.104 20.501 1.00 61.69 69 ASP A O 1
ATOM 540 N N . PHE A 1 70 ? -17.332 0.631 18.821 1.00 61.94 70 PHE A N 1
ATOM 541 C CA . PHE A 1 70 ? -17.003 1.827 18.040 1.00 61.94 70 PHE A CA 1
ATOM 542 C C . PHE A 1 70 ? -17.471 3.132 18.699 1.00 61.94 70 PHE A C 1
ATOM 544 O O . PHE A 1 70 ? -16.755 4.128 18.628 1.00 61.94 70 PHE A O 1
ATOM 551 N N . ALA A 1 71 ? -18.639 3.151 19.351 1.00 64.88 71 ALA A N 1
ATOM 552 C CA . ALA A 1 71 ? -19.164 4.344 20.020 1.00 64.88 71 ALA A CA 1
ATOM 553 C C . ALA A 1 71 ? -18.341 4.736 21.257 1.00 64.88 71 ALA A C 1
ATOM 555 O O . ALA A 1 71 ? -18.231 5.919 21.573 1.00 64.88 71 ALA A O 1
ATOM 556 N N . ASN A 1 72 ? -17.742 3.753 21.935 1.00 63.44 72 ASN A N 1
ATOM 557 C CA . ASN A 1 72 ? -16.981 3.975 23.162 1.00 63.44 72 ASN A CA 1
ATOM 558 C C . ASN A 1 72 ? -15.517 4.387 22.908 1.00 63.44 72 ASN A C 1
ATOM 560 O O . ASN A 1 72 ? -14.926 5.053 23.756 1.00 63.44 72 ASN A O 1
ATOM 564 N N . ALA A 1 73 ? -14.925 4.036 21.758 1.00 68.38 73 ALA A N 1
ATOM 565 C CA . ALA A 1 73 ? -13.544 4.405 21.412 1.00 68.38 73 ALA A CA 1
ATOM 566 C C . ALA A 1 73 ? -13.327 4.631 19.895 1.00 68.38 73 ALA A C 1
ATOM 568 O O . ALA A 1 73 ? -12.484 3.968 19.277 1.00 68.38 73 ALA A O 1
ATOM 569 N N . PRO A 1 74 ? -14.035 5.592 19.271 1.00 70.81 74 PRO A N 1
ATOM 570 C CA . PRO A 1 74 ? -14.012 5.776 17.816 1.00 70.81 74 PRO A CA 1
ATOM 571 C C . PRO A 1 74 ? -12.613 6.115 17.279 1.00 70.81 74 PRO A C 1
ATOM 573 O O . PRO A 1 74 ? -12.227 5.667 16.201 1.00 70.81 74 PRO A O 1
ATOM 576 N N . PHE A 1 75 ? -11.808 6.845 18.056 1.00 79.19 75 PHE A N 1
ATOM 577 C CA . PHE A 1 75 ? -10.460 7.250 17.652 1.00 79.19 75 PHE A CA 1
ATOM 578 C C . PHE A 1 75 ? -9.443 6.099 17.663 1.00 79.19 75 PHE A C 1
ATOM 580 O O . PHE A 1 75 ? -8.578 6.047 16.790 1.00 79.19 75 PHE A O 1
ATOM 587 N N . SER A 1 76 ? -9.536 5.147 18.599 1.00 82.38 76 SER A N 1
ATOM 588 C CA . SER A 1 76 ? -8.620 3.991 18.633 1.00 82.38 76 SER A CA 1
ATOM 589 C C . SER A 1 76 ? -8.855 3.049 17.456 1.00 82.38 76 SER A C 1
ATOM 591 O O . SER A 1 76 ? -7.912 2.508 16.886 1.00 82.38 76 SER A O 1
ATOM 593 N N . HIS A 1 77 ? -10.114 2.892 17.058 1.00 85.06 77 HIS A N 1
ATOM 594 C CA . HIS A 1 77 ? -10.478 2.125 15.878 1.00 85.06 77 HIS A CA 1
ATOM 595 C C . HIS A 1 77 ? -10.051 2.832 14.590 1.00 85.06 77 HIS A C 1
ATOM 597 O O . HIS A 1 77 ? -9.378 2.229 13.760 1.00 85.06 77 HIS A O 1
ATOM 603 N N . LEU A 1 78 ? -10.317 4.133 14.462 1.00 87.50 78 LEU A N 1
ATOM 604 C CA . LEU A 1 78 ? -9.878 4.900 13.297 1.00 87.50 78 LEU A CA 1
ATOM 605 C C . LEU A 1 78 ? -8.351 4.892 13.122 1.00 87.50 78 LEU A C 1
ATOM 607 O O . LEU A 1 78 ? -7.856 4.685 12.018 1.00 87.50 78 LEU A O 1
ATOM 611 N N . THR A 1 79 ? -7.597 5.076 14.208 1.00 88.12 79 THR A N 1
ATOM 612 C CA . THR A 1 79 ? -6.124 5.036 14.157 1.00 88.12 79 THR A CA 1
ATOM 613 C C . THR A 1 79 ? -5.609 3.652 13.769 1.00 88.12 79 THR A C 1
ATOM 615 O O . THR A 1 79 ? -4.737 3.555 12.910 1.00 88.12 79 THR A O 1
ATOM 618 N N . ALA A 1 80 ? -6.186 2.580 14.322 1.00 88.94 80 ALA A N 1
ATOM 619 C CA . ALA A 1 80 ? -5.887 1.213 13.903 1.00 88.94 80 ALA A CA 1
ATOM 620 C C . ALA A 1 80 ? -6.174 0.987 12.411 1.00 88.94 80 ALA A C 1
ATOM 622 O O . ALA A 1 80 ? -5.354 0.383 11.724 1.00 88.94 80 ALA A O 1
ATOM 623 N N . PHE A 1 81 ? -7.308 1.485 11.909 1.00 91.44 81 PHE A N 1
ATOM 624 C CA . PHE A 1 81 ? -7.679 1.371 10.501 1.00 91.44 81 PHE A CA 1
ATOM 625 C C . PHE A 1 81 ? -6.663 2.067 9.599 1.00 91.44 81 PHE A C 1
ATOM 627 O O . PHE A 1 81 ? -6.186 1.438 8.665 1.00 91.44 81 PHE A O 1
ATOM 634 N N . ILE A 1 82 ? -6.291 3.316 9.900 1.00 93.25 82 ILE A N 1
ATOM 635 C CA . ILE A 1 82 ? -5.323 4.076 9.096 1.00 93.25 82 ILE A CA 1
ATOM 636 C C . ILE A 1 82 ? -3.968 3.371 9.092 1.00 93.25 82 ILE A C 1
ATOM 638 O O . ILE A 1 82 ? -3.424 3.109 8.030 1.00 93.25 82 ILE A O 1
ATOM 642 N N . ILE A 1 83 ? -3.448 2.981 10.258 1.00 91.2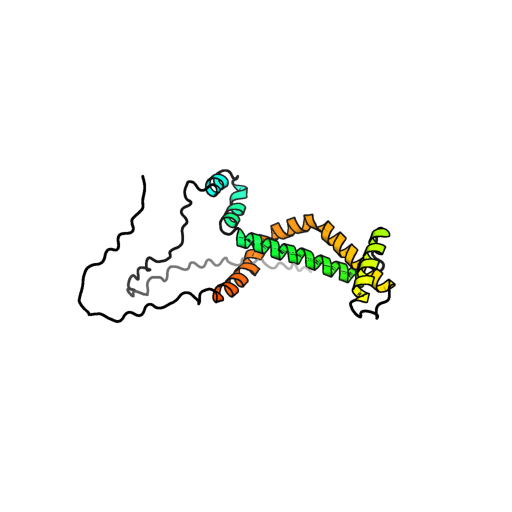5 83 ILE A N 1
ATOM 643 C CA . ILE A 1 83 ? -2.147 2.299 10.341 1.00 91.25 83 ILE A CA 1
ATOM 644 C C . ILE A 1 83 ? -2.165 0.997 9.537 1.00 91.25 83 ILE A C 1
ATOM 646 O O . ILE A 1 83 ? -1.252 0.721 8.761 1.00 91.25 83 ILE A O 1
ATOM 650 N N . LEU A 1 84 ? -3.214 0.193 9.705 1.00 92.06 84 LEU A N 1
ATOM 651 C CA . LEU A 1 84 ? -3.336 -1.073 8.997 1.00 92.06 84 LEU A CA 1
ATOM 652 C C . LEU A 1 84 ? -3.547 -0.865 7.488 1.00 92.06 84 LEU A C 1
ATOM 654 O O . LEU A 1 84 ? -3.046 -1.653 6.687 1.00 92.06 84 LEU A O 1
ATOM 658 N N . HIS A 1 85 ? -4.257 0.197 7.100 1.00 93.38 85 HIS A N 1
ATOM 659 C CA . HIS A 1 85 ? -4.437 0.618 5.713 1.00 93.38 85 HIS A CA 1
ATOM 660 C C . HIS A 1 85 ? -3.094 0.980 5.069 1.00 93.38 85 HIS A C 1
ATOM 662 O O . HIS A 1 85 ? -2.788 0.457 3.997 1.00 93.38 85 HIS A O 1
ATOM 668 N N . GLU A 1 86 ? -2.253 1.755 5.758 1.00 93.69 86 GLU A N 1
ATOM 669 C CA . GLU A 1 86 ? -0.913 2.122 5.283 1.00 93.69 86 GLU A CA 1
ATOM 670 C C . GLU A 1 86 ? -0.008 0.898 5.113 1.00 93.69 86 GLU A C 1
ATOM 672 O O . GLU A 1 86 ? 0.618 0.714 4.068 1.00 93.69 86 GLU A O 1
ATOM 677 N N . ILE A 1 87 ? 0.009 -0.010 6.092 1.00 93.75 87 ILE A N 1
ATOM 678 C CA . ILE A 1 87 ? 0.805 -1.243 5.998 1.00 93.75 87 ILE A CA 1
ATOM 679 C C . ILE A 1 87 ? 0.347 -2.082 4.801 1.00 93.75 87 ILE A C 1
ATOM 681 O O . ILE A 1 87 ? 1.170 -2.562 4.020 1.00 93.75 87 ILE A O 1
ATOM 685 N N . SER A 1 88 ? -0.968 -2.211 4.607 1.00 94.19 88 SER A N 1
ATOM 686 C CA . SER A 1 88 ? -1.536 -2.931 3.465 1.00 94.19 88 SER A CA 1
ATOM 687 C C . SER A 1 88 ? -1.306 -2.236 2.117 1.00 94.19 88 SER A C 1
ATOM 689 O O . SER A 1 88 ? -1.554 -2.842 1.081 1.00 94.19 88 SER A O 1
ATOM 691 N N . ALA A 1 89 ? -0.840 -0.985 2.094 1.00 92.75 89 ALA A N 1
ATOM 692 C CA . ALA A 1 89 ? -0.407 -0.299 0.880 1.00 92.75 89 ALA A CA 1
ATOM 693 C C . ALA A 1 89 ? 1.092 -0.484 0.616 1.00 92.75 89 ALA A C 1
ATOM 695 O O . ALA A 1 89 ? 1.477 -0.709 -0.528 1.00 92.75 89 ALA A O 1
ATOM 696 N N . ILE A 1 90 ? 1.919 -0.444 1.661 1.00 95.19 90 ILE A N 1
ATOM 697 C CA . ILE A 1 90 ? 3.379 -0.568 1.561 1.00 95.19 90 ILE A CA 1
ATOM 698 C C . ILE A 1 90 ? 3.794 -2.001 1.219 1.00 95.19 90 ILE A C 1
ATOM 700 O O . ILE A 1 90 ? 4.634 -2.201 0.345 1.00 95.19 90 ILE A O 1
ATOM 704 N N . VAL A 1 91 ? 3.200 -3.001 1.882 1.00 95.75 91 VAL A N 1
ATOM 705 C CA . VAL A 1 91 ? 3.598 -4.408 1.710 1.00 95.75 91 VAL A CA 1
ATOM 706 C C . VAL A 1 91 ? 3.381 -4.892 0.271 1.00 95.75 91 VAL A C 1
ATOM 708 O O . VAL A 1 91 ? 4.339 -5.400 -0.312 1.00 95.75 91 VAL A O 1
ATOM 711 N N . PRO A 1 92 ? 2.201 -4.707 -0.358 1.00 93.31 92 PRO A N 1
ATOM 712 C CA . PRO A 1 92 ? 2.023 -5.079 -1.757 1.00 93.31 92 PRO A CA 1
ATOM 713 C C . PRO A 1 92 ? 2.879 -4.239 -2.697 1.00 93.31 92 PRO A C 1
ATOM 715 O O . PRO A 1 92 ? 3.414 -4.794 -3.645 1.00 93.31 92 PRO A O 1
ATOM 718 N N . LEU A 1 93 ? 3.056 -2.939 -2.431 1.00 94.38 93 LEU A N 1
ATOM 719 C CA . LEU A 1 93 ? 3.858 -2.068 -3.291 1.00 94.38 93 LEU A CA 1
ATOM 720 C C . LEU A 1 93 ? 5.313 -2.542 -3.367 1.00 94.38 93 LEU A C 1
ATOM 722 O O . LEU A 1 93 ? 5.825 -2.761 -4.460 1.00 94.38 93 LEU A O 1
ATOM 726 N N . ILE A 1 94 ? 5.957 -2.733 -2.213 1.00 95.00 94 ILE A N 1
ATOM 727 C CA . ILE A 1 94 ? 7.352 -3.182 -2.143 1.00 95.00 94 ILE A CA 1
ATOM 728 C C . ILE A 1 94 ? 7.468 -4.636 -2.603 1.00 95.00 94 ILE A C 1
ATOM 730 O O . ILE A 1 94 ? 8.389 -4.961 -3.343 1.00 95.00 94 ILE A O 1
ATOM 734 N N . GLY A 1 95 ? 6.535 -5.505 -2.204 1.00 94.19 95 GLY A N 1
ATOM 735 C CA . GLY A 1 95 ? 6.552 -6.918 -2.578 1.00 94.19 95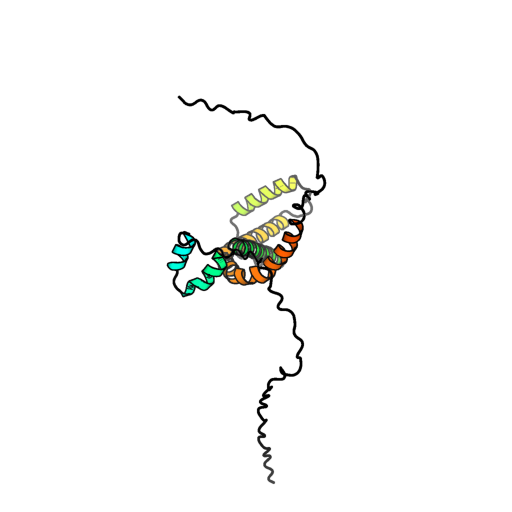 GLY A CA 1
ATOM 736 C C . GLY A 1 95 ? 6.410 -7.132 -4.085 1.00 94.19 95 GLY A C 1
ATOM 737 O O . GLY A 1 95 ? 7.208 -7.853 -4.672 1.00 94.19 95 GLY A O 1
ATOM 738 N N . LEU A 1 96 ? 5.438 -6.474 -4.725 1.00 92.62 96 LEU A N 1
ATOM 739 C CA . LEU A 1 96 ? 5.248 -6.545 -6.178 1.00 92.62 96 LEU A CA 1
ATOM 740 C C . LEU A 1 96 ? 6.432 -5.939 -6.922 1.00 92.62 96 LEU A C 1
ATOM 742 O O . LEU A 1 96 ? 6.911 -6.541 -7.876 1.00 92.62 96 LEU A O 1
ATOM 746 N N . TRP A 1 97 ? 6.917 -4.779 -6.474 1.00 92.50 97 TRP A N 1
ATOM 747 C CA . TRP A 1 97 ? 8.079 -4.148 -7.087 1.00 92.50 97 TRP A CA 1
ATOM 748 C C . TRP A 1 97 ? 9.314 -5.051 -7.002 1.00 92.50 97 TRP A C 1
ATOM 750 O O . TRP A 1 97 ? 9.966 -5.275 -8.014 1.00 92.50 97 TRP A O 1
ATOM 760 N N . TYR A 1 98 ? 9.578 -5.652 -5.837 1.00 93.31 98 TYR A N 1
ATOM 761 C CA . TYR A 1 98 ? 10.669 -6.608 -5.661 1.00 93.31 98 TYR A CA 1
ATOM 762 C C . TYR A 1 98 ? 10.522 -7.819 -6.588 1.00 93.31 98 TYR A C 1
ATOM 764 O O . TYR A 1 98 ? 11.486 -8.200 -7.238 1.00 93.31 98 TYR A O 1
ATOM 772 N N . VAL A 1 99 ? 9.322 -8.397 -6.697 1.00 91.88 99 VAL A N 1
ATOM 773 C CA . VAL A 1 99 ? 9.072 -9.529 -7.603 1.00 91.88 99 VAL A CA 1
ATOM 774 C C . VAL A 1 99 ? 9.308 -9.137 -9.064 1.00 91.88 99 VAL A C 1
ATOM 776 O O . VAL A 1 99 ? 9.992 -9.865 -9.773 1.00 91.88 99 VAL A O 1
ATOM 779 N N . PHE A 1 100 ? 8.816 -7.984 -9.522 1.00 89.75 100 PHE A N 1
ATOM 780 C CA . PHE A 1 100 ? 9.062 -7.525 -10.896 1.00 89.75 100 PHE A CA 1
ATOM 781 C C . PHE A 1 100 ? 10.530 -7.211 -11.159 1.00 89.75 100 PHE A C 1
ATOM 783 O O . PHE A 1 100 ? 11.027 -7.509 -12.240 1.00 89.75 100 PHE A O 1
ATOM 790 N N . HIS A 1 101 ? 11.229 -6.694 -10.154 1.00 87.25 101 HIS A N 1
ATOM 791 C CA . HIS A 1 101 ? 12.658 -6.446 -10.236 1.00 87.25 101 HIS A CA 1
ATOM 792 C C . HIS A 1 101 ? 13.479 -7.741 -10.343 1.00 87.25 101 HIS A C 1
ATOM 794 O O . HIS A 1 101 ? 14.536 -7.745 -10.956 1.00 87.25 101 HIS A O 1
ATOM 800 N N . GLN A 1 102 ? 13.008 -8.855 -9.768 1.00 87.75 102 GLN A N 1
ATOM 801 C CA . GLN A 1 102 ? 13.641 -10.169 -9.956 1.00 87.75 102 GLN A CA 1
ATOM 802 C C . GLN A 1 102 ? 13.218 -10.847 -11.270 1.00 87.75 102 GLN A C 1
ATOM 804 O O . GLN A 1 102 ? 13.962 -11.650 -11.830 1.00 87.75 102 GLN A O 1
ATOM 809 N N . ASN A 1 103 ? 12.013 -10.551 -11.761 1.00 85.50 103 ASN A N 1
ATOM 810 C CA . ASN A 1 103 ? 11.374 -11.231 -12.884 1.00 85.50 103 ASN A CA 1
ATOM 811 C C . ASN A 1 103 ? 10.970 -10.235 -13.983 1.00 85.50 103 ASN A C 1
ATOM 813 O O . ASN A 1 103 ? 9.781 -10.042 -14.248 1.00 85.50 103 ASN A O 1
ATOM 817 N N . HIS A 1 104 ? 11.964 -9.641 -14.650 1.00 76.50 104 HIS A N 1
ATOM 818 C CA . HIS A 1 104 ? 11.763 -8.598 -15.667 1.00 76.50 104 HIS A CA 1
ATOM 819 C C . HIS A 1 104 ? 10.843 -9.006 -16.841 1.00 76.50 104 HIS A C 1
ATOM 821 O O . HIS A 1 104 ? 10.238 -8.137 -17.465 1.00 76.50 104 HIS A O 1
ATOM 827 N N . ASP A 1 105 ? 10.693 -10.303 -17.130 1.00 75.06 105 ASP A N 1
ATOM 828 C CA . ASP A 1 105 ? 9.917 -10.808 -18.278 1.00 75.06 105 ASP A CA 1
ATOM 829 C C . ASP A 1 105 ? 8.399 -10.909 -18.029 1.00 75.06 105 ASP A C 1
ATOM 831 O O . ASP A 1 105 ? 7.632 -11.195 -18.946 1.00 75.06 105 ASP A O 1
ATOM 835 N N . TYR A 1 106 ? 7.936 -10.706 -16.791 1.00 68.81 106 TYR A N 1
ATOM 836 C CA . TYR A 1 106 ? 6.560 -11.027 -16.381 1.00 68.81 106 TYR A CA 1
ATOM 837 C C . TYR A 1 106 ? 5.586 -9.846 -16.389 1.00 68.81 106 TYR A C 1
ATOM 839 O O . TYR A 1 106 ? 4.499 -9.952 -15.824 1.00 68.81 106 TYR A O 1
ATOM 847 N N . ILE A 1 107 ? 5.939 -8.727 -17.016 1.00 72.69 107 ILE A N 1
ATOM 848 C CA . ILE A 1 107 ? 5.098 -7.529 -17.084 1.00 72.69 107 ILE A CA 1
ATOM 849 C C . ILE A 1 107 ? 4.173 -7.632 -18.317 1.00 72.69 107 ILE A C 1
ATOM 851 O O . ILE A 1 107 ? 4.648 -7.453 -19.434 1.00 72.69 107 ILE A O 1
ATOM 855 N N . PRO A 1 108 ? 2.860 -7.912 -18.163 1.00 64.50 108 PRO A N 1
ATOM 856 C CA . PRO A 1 108 ? 1.982 -8.260 -19.285 1.00 64.50 108 PRO A CA 1
ATOM 857 C C . PRO A 1 108 ? 1.114 -7.092 -19.779 1.00 64.50 108 PRO A C 1
ATOM 859 O O . PRO A 1 108 ? 0.259 -7.265 -20.642 1.00 64.50 108 PRO A O 1
ATOM 862 N N . VAL A 1 109 ? 1.264 -5.912 -19.184 1.00 68.56 109 VAL A N 1
ATOM 863 C CA . VAL A 1 109 ? 0.521 -4.705 -19.547 1.00 68.56 109 VAL A CA 1
ATOM 864 C C . VAL A 1 109 ? 1.558 -3.748 -20.086 1.00 68.56 109 VAL A C 1
ATOM 866 O O . VAL A 1 109 ? 2.551 -3.562 -19.408 1.00 68.56 109 VAL A O 1
ATOM 869 N N . ASP A 1 110 ? 1.351 -3.162 -21.259 1.00 74.50 110 ASP A N 1
ATOM 870 C CA . ASP A 1 110 ? 2.199 -2.088 -21.772 1.00 74.50 110 ASP A CA 1
ATOM 871 C C . ASP A 1 110 ? 1.604 -0.740 -21.352 1.00 74.50 110 ASP A C 1
ATOM 873 O O . ASP A 1 110 ? 0.461 -0.406 -21.681 1.00 74.50 110 ASP A O 1
ATOM 877 N N . LEU A 1 111 ? 2.361 0.048 -20.588 1.00 76.94 111 LEU A N 1
ATOM 878 C CA . LEU A 1 111 ? 2.010 1.431 -20.296 1.00 76.94 111 LEU A CA 1
ATOM 879 C C . LEU A 1 111 ? 2.007 2.212 -21.613 1.00 76.94 111 LEU A C 1
ATOM 881 O O . LEU A 1 111 ? 2.886 2.017 -22.455 1.00 76.94 111 LEU A O 1
ATOM 885 N N . PRO A 1 112 ? 1.048 3.130 -21.803 1.00 85.44 112 PRO A N 1
ATOM 886 C CA . PRO A 1 112 ? 0.999 3.911 -23.023 1.00 85.44 112 PRO A CA 1
ATOM 887 C C . PRO A 1 112 ? 2.277 4.749 -23.159 1.00 85.44 112 PRO A C 1
ATOM 889 O O . PRO A 1 112 ? 2.752 5.338 -22.186 1.00 85.44 112 PRO A O 1
ATOM 892 N N . THR A 1 113 ? 2.817 4.825 -24.375 1.00 83.19 113 THR A N 1
ATOM 893 C CA . THR A 1 113 ? 4.126 5.437 -24.674 1.00 83.19 113 THR A CA 1
ATOM 894 C C . THR A 1 113 ? 4.265 6.860 -24.131 1.00 83.19 113 THR A C 1
ATOM 896 O O . THR A 1 113 ? 5.282 7.197 -23.529 1.00 83.19 113 THR A O 1
ATOM 899 N N . TRP A 1 114 ? 3.202 7.667 -24.209 1.00 87.50 114 TRP A N 1
ATOM 900 C CA . TRP A 1 114 ? 3.180 9.032 -23.670 1.00 87.50 114 TRP A CA 1
ATOM 901 C C . TRP A 1 114 ? 3.420 9.099 -22.151 1.00 87.50 114 TRP A C 1
ATOM 903 O O . TRP A 1 114 ? 3.966 10.085 -21.651 1.00 87.50 114 TRP A O 1
ATOM 913 N N . ALA A 1 115 ? 2.999 8.078 -21.395 1.00 85.56 115 ALA A N 1
ATOM 914 C CA . ALA A 1 115 ? 3.200 8.022 -19.950 1.00 85.56 115 ALA A CA 1
ATOM 915 C C . ALA A 1 115 ? 4.658 7.694 -19.626 1.00 85.56 115 ALA A C 1
ATOM 917 O O . ALA A 1 115 ? 5.238 8.311 -18.732 1.00 85.56 115 ALA A O 1
ATOM 918 N N . VAL A 1 116 ? 5.256 6.785 -20.400 1.00 84.81 116 VAL A N 1
ATOM 919 C CA . VAL A 1 116 ? 6.669 6.411 -20.287 1.00 84.81 116 VAL A CA 1
ATOM 920 C C . VAL A 1 116 ? 7.560 7.609 -20.607 1.00 84.81 116 VAL A C 1
ATOM 922 O O . VAL A 1 116 ? 8.391 7.985 -19.787 1.00 84.81 116 VAL A O 1
ATOM 925 N N . GLU A 1 117 ? 7.330 8.286 -21.734 1.00 87.06 117 GLU A N 1
ATOM 926 C CA . GLU A 1 117 ? 8.096 9.469 -22.153 1.00 87.06 117 GLU A CA 1
ATOM 927 C C . GLU A 1 117 ? 8.041 10.600 -21.121 1.00 87.06 117 GLU A C 1
ATOM 929 O O . GLU A 1 117 ? 9.058 11.207 -20.773 1.00 87.06 117 GLU A O 1
ATOM 934 N N . LYS A 1 118 ? 6.845 10.883 -20.592 1.00 89.69 118 LYS A N 1
ATOM 935 C CA . LYS A 1 118 ? 6.665 11.927 -19.580 1.00 89.69 118 LYS A CA 1
ATOM 936 C C . LYS A 1 118 ? 7.395 11.582 -18.289 1.00 89.69 118 LYS A C 1
ATOM 938 O O . LYS A 1 118 ? 7.967 12.472 -17.662 1.00 89.69 118 LYS A O 1
ATOM 943 N N . ALA A 1 119 ? 7.374 10.312 -17.903 1.00 84.62 119 ALA A N 1
ATOM 944 C CA . ALA A 1 119 ? 8.039 9.836 -16.707 1.00 84.62 119 ALA A CA 1
ATOM 945 C C . ALA A 1 119 ? 9.574 9.869 -16.860 1.00 84.62 119 ALA A C 1
ATOM 947 O O . ALA A 1 119 ? 10.239 10.398 -15.969 1.00 84.62 119 ALA A O 1
ATOM 948 N N . MET A 1 120 ? 10.125 9.463 -18.015 1.00 84.69 120 MET A N 1
ATOM 949 C CA . MET A 1 120 ? 11.562 9.618 -18.311 1.00 84.69 120 MET A CA 1
ATOM 950 C C . MET A 1 120 ? 11.989 11.084 -18.265 1.00 84.69 120 MET A C 1
ATOM 952 O O . MET A 1 120 ? 12.937 11.429 -17.573 1.00 84.69 120 MET A O 1
ATOM 956 N N . LYS A 1 121 ? 11.214 11.987 -18.876 1.00 87.94 121 LYS A N 1
ATOM 957 C CA . LYS A 1 121 ? 11.524 13.425 -18.889 1.00 87.94 121 LYS A CA 1
ATOM 958 C C . LYS A 1 121 ? 11.556 14.063 -17.494 1.00 87.94 121 LYS A C 1
ATOM 960 O O . LYS A 1 121 ? 12.286 15.030 -17.276 1.00 87.94 121 LYS A O 1
ATOM 965 N N . VAL A 1 122 ? 10.731 13.585 -16.559 1.00 87.00 122 VAL A N 1
ATOM 966 C CA . VAL A 1 122 ? 10.757 14.050 -15.160 1.00 87.00 122 VAL A CA 1
ATOM 967 C C . VAL A 1 122 ? 12.006 13.533 -14.447 1.00 87.00 122 VAL A C 1
ATOM 969 O O . VAL A 1 122 ? 12.640 14.292 -13.715 1.00 87.00 122 VAL A O 1
ATOM 972 N N . ILE A 1 123 ? 12.384 12.280 -14.699 1.00 84.00 123 ILE A N 1
ATOM 973 C CA . ILE A 1 123 ? 13.587 11.661 -14.139 1.00 84.00 123 ILE A CA 1
ATOM 974 C C . ILE A 1 123 ? 14.847 12.332 -14.685 1.00 84.00 123 ILE A C 1
ATOM 976 O O . ILE A 1 123 ? 15.684 12.721 -13.885 1.00 84.00 123 ILE A O 1
ATOM 980 N N . ASP A 1 124 ? 14.957 12.568 -15.992 1.00 83.88 124 ASP A N 1
ATOM 981 C CA . ASP A 1 124 ? 16.121 13.226 -16.602 1.00 83.88 124 ASP A CA 1
ATOM 982 C C . ASP A 1 124 ? 16.376 14.610 -15.989 1.00 83.88 124 ASP A C 1
ATOM 984 O O . ASP A 1 124 ? 17.513 14.976 -15.695 1.00 83.88 124 ASP A O 1
ATOM 988 N N . LYS A 1 125 ? 15.306 15.366 -15.703 1.00 86.19 125 LYS A N 1
ATOM 989 C CA . LYS A 1 125 ? 15.397 16.653 -14.994 1.00 86.19 125 LYS A CA 1
ATOM 990 C C . LYS A 1 125 ? 15.839 16.498 -13.537 1.00 86.19 125 LYS A C 1
ATOM 992 O O . LYS A 1 125 ? 16.612 17.316 -13.044 1.00 86.19 125 LYS A O 1
ATOM 997 N N . GLY A 1 126 ? 15.338 15.475 -12.846 1.00 82.81 126 GLY A N 1
ATOM 998 C CA . GLY A 1 126 ? 15.729 15.170 -11.470 1.00 82.81 126 GLY A CA 1
ATOM 999 C C . GLY A 1 126 ? 17.185 14.713 -11.367 1.00 82.81 126 GLY A C 1
ATOM 1000 O O . GLY A 1 126 ? 17.919 15.188 -10.513 1.00 82.81 126 GLY A O 1
ATOM 1001 N N . LEU A 1 127 ? 17.634 13.858 -12.280 1.00 76.12 127 LEU A N 1
ATOM 1002 C CA . LEU A 1 127 ? 19.001 13.339 -12.356 1.00 76.12 127 LEU A CA 1
ATOM 1003 C C . LEU A 1 127 ? 20.014 14.381 -12.819 1.00 76.12 127 LEU A C 1
ATOM 1005 O O . LEU A 1 127 ? 21.146 14.359 -12.367 1.00 76.12 127 LEU A O 1
ATOM 1009 N N . ALA A 1 128 ? 19.625 15.343 -13.656 1.00 74.44 128 ALA A N 1
ATOM 1010 C CA . ALA A 1 128 ? 20.484 16.499 -13.912 1.00 74.44 128 ALA A CA 1
ATOM 1011 C C . ALA A 1 128 ? 20.766 17.308 -12.628 1.00 74.44 128 ALA A C 1
ATOM 1013 O O . ALA A 1 128 ? 21.730 18.066 -12.573 1.00 74.44 128 ALA A O 1
ATOM 1014 N N . THR A 1 129 ? 19.926 17.147 -11.597 1.00 78.38 129 THR A N 1
ATOM 1015 C CA . THR A 1 129 ? 20.068 17.811 -10.293 1.00 78.38 129 THR A CA 1
ATOM 1016 C C . THR A 1 129 ? 20.765 16.924 -9.249 1.00 78.38 129 THR A C 1
ATOM 1018 O O . THR A 1 129 ? 21.348 17.448 -8.304 1.00 78.38 129 THR A O 1
ATOM 1021 N N . PHE A 1 130 ? 20.737 15.596 -9.408 1.00 75.75 130 PHE A N 1
ATOM 1022 C CA . PHE A 1 130 ? 21.344 14.633 -8.487 1.00 75.75 130 PHE A CA 1
ATOM 1023 C C . PHE A 1 130 ? 22.253 13.658 -9.246 1.00 75.75 130 PHE A C 1
ATOM 1025 O O . PHE A 1 130 ? 21.775 12.947 -10.126 1.00 75.75 130 PHE A O 1
ATOM 1032 N N . ASP A 1 131 ? 23.536 13.593 -8.883 1.00 68.69 131 ASP A N 1
ATOM 1033 C CA . ASP A 1 131 ? 24.571 12.803 -9.568 1.00 68.69 131 ASP A CA 1
ATOM 1034 C C . ASP A 1 131 ? 24.347 11.277 -9.444 1.00 68.69 131 ASP A C 1
ATOM 1036 O O . ASP A 1 131 ? 24.951 10.585 -8.631 1.00 68.69 131 ASP A O 1
ATOM 1040 N N . PHE A 1 132 ? 23.406 10.755 -10.236 1.00 68.44 132 PHE A N 1
ATOM 1041 C CA . PHE A 1 132 ? 23.068 9.333 -10.387 1.00 68.44 132 PHE A CA 1
ATOM 1042 C C . PHE A 1 132 ? 23.396 8.850 -11.811 1.00 68.44 132 PHE A C 1
ATOM 1044 O O . PHE A 1 132 ? 22.615 8.120 -12.447 1.00 68.44 132 PHE A O 1
ATOM 1051 N N . SER A 1 133 ? 24.519 9.339 -12.336 1.00 67.19 133 SER A N 1
ATOM 1052 C CA . SER A 1 133 ? 25.001 9.141 -13.705 1.00 67.19 133 SER A CA 1
ATOM 1053 C C . SER A 1 133 ? 25.386 7.685 -14.025 1.00 67.19 133 SER A C 1
ATOM 1055 O O . SER A 1 133 ? 25.426 7.325 -15.197 1.00 67.19 133 SER A O 1
ATOM 1057 N N . ASP A 1 134 ? 25.538 6.824 -13.011 1.00 72.31 134 ASP A N 1
ATOM 1058 C CA . ASP A 1 134 ? 25.942 5.414 -13.162 1.00 72.31 134 ASP A CA 1
ATOM 1059 C C . ASP A 1 134 ? 24.872 4.464 -13.737 1.00 72.31 134 ASP A C 1
ATOM 1061 O O . ASP A 1 134 ? 25.192 3.344 -14.133 1.00 72.31 134 ASP A O 1
ATOM 1065 N N . TYR A 1 135 ? 23.597 4.861 -13.806 1.00 69.94 135 TYR A N 1
ATOM 1066 C CA . TYR A 1 135 ? 22.545 3.985 -14.350 1.00 69.94 135 TYR A CA 1
ATOM 1067 C C . TYR A 1 135 ? 22.290 4.263 -15.835 1.00 69.94 135 TYR A C 1
ATOM 1069 O O . TYR A 1 135 ? 22.162 5.421 -16.241 1.00 69.94 135 TYR A O 1
ATOM 1077 N N . SER A 1 136 ? 22.112 3.212 -16.642 1.00 80.81 136 SER A N 1
ATOM 1078 C CA . SER A 1 136 ? 21.721 3.361 -18.047 1.00 80.81 136 SER A CA 1
ATOM 1079 C C . SER A 1 136 ? 20.277 3.868 -18.182 1.00 80.81 136 SER A C 1
ATOM 1081 O O . SER A 1 136 ? 19.430 3.650 -17.311 1.00 80.81 136 SER A O 1
ATOM 1083 N N . VAL A 1 137 ? 19.964 4.531 -19.300 1.00 79.44 137 VAL A N 1
ATOM 1084 C CA . VAL A 1 137 ? 18.598 5.007 -19.601 1.00 79.44 137 VAL A CA 1
ATOM 1085 C C . VAL A 1 137 ? 17.600 3.843 -19.621 1.00 79.44 137 VAL A C 1
ATOM 1087 O O . VAL A 1 137 ? 16.484 3.971 -19.122 1.00 79.44 137 VAL A O 1
ATOM 1090 N N . SER A 1 138 ? 18.016 2.681 -20.133 1.00 81.44 138 SER A N 1
ATOM 1091 C CA . SER A 1 138 ? 17.193 1.471 -20.162 1.00 81.44 138 SER A CA 1
ATOM 1092 C C . SER A 1 138 ? 16.903 0.905 -18.774 1.00 81.44 138 SER A C 1
ATOM 1094 O O . SER A 1 138 ? 15.780 0.469 -18.532 1.00 81.44 138 SER A O 1
ATOM 1096 N N . ASP A 1 139 ? 17.864 0.937 -17.849 1.00 83.81 139 ASP A N 1
ATOM 1097 C CA . ASP A 1 139 ? 17.660 0.402 -16.495 1.00 83.81 139 ASP A CA 1
ATOM 1098 C C . ASP A 1 139 ? 16.751 1.315 -15.678 1.00 83.81 139 ASP A C 1
ATOM 1100 O O . ASP A 1 139 ? 15.854 0.844 -14.979 1.00 83.81 139 ASP A O 1
ATOM 1104 N N . LYS A 1 140 ? 16.910 2.635 -15.843 1.00 82.38 140 LYS A N 1
ATOM 1105 C CA . LYS A 1 140 ? 15.992 3.629 -15.271 1.00 82.38 140 LYS A CA 1
ATOM 1106 C C . LYS A 1 140 ? 14.572 3.422 -15.795 1.00 82.38 140 LYS A C 1
ATOM 1108 O O . LYS A 1 140 ? 13.619 3.469 -15.017 1.00 82.38 140 LYS A O 1
ATOM 1113 N N . ALA A 1 141 ? 14.434 3.154 -17.096 1.00 82.94 141 ALA A N 1
ATOM 1114 C CA . ALA A 1 141 ? 13.139 2.895 -17.699 1.00 82.94 141 ALA A CA 1
ATOM 1115 C C . ALA A 1 141 ? 12.486 1.630 -17.135 1.00 82.94 141 ALA A C 1
ATOM 1117 O O . ALA A 1 141 ? 11.333 1.683 -16.717 1.00 82.94 141 ALA A O 1
ATOM 1118 N N . LYS A 1 142 ? 13.227 0.523 -17.042 1.00 84.75 142 LYS A N 1
ATOM 1119 C CA . LYS A 1 142 ? 12.735 -0.736 -16.463 1.00 84.75 142 LYS A CA 1
ATOM 1120 C C . LYS A 1 142 ? 12.321 -0.577 -15.003 1.00 84.75 142 LYS A C 1
ATOM 1122 O O . LYS A 1 142 ? 11.178 -0.871 -14.671 1.00 84.75 142 LYS A O 1
ATOM 1127 N N . PHE A 1 143 ? 13.187 0.001 -14.171 1.00 86.38 143 PHE A N 1
ATOM 1128 C CA . PHE A 1 143 ? 12.904 0.263 -12.756 1.00 86.38 143 PHE A CA 1
ATOM 1129 C C . PHE A 1 143 ? 11.612 1.072 -12.568 1.00 86.38 143 PHE A C 1
ATOM 1131 O O . PHE A 1 143 ? 10.781 0.774 -11.706 1.00 86.38 143 PHE A O 1
ATOM 1138 N N . LEU A 1 144 ? 11.423 2.105 -13.394 1.00 86.62 144 LEU A N 1
ATOM 1139 C CA . LEU A 1 144 ? 10.240 2.955 -13.344 1.00 86.62 144 LEU A CA 1
ATOM 1140 C C . LEU A 1 144 ? 8.978 2.211 -13.778 1.00 86.62 144 LEU A C 1
ATOM 1142 O O . LEU A 1 144 ? 7.932 2.365 -13.150 1.00 86.62 144 LEU A O 1
ATOM 1146 N N . MET A 1 145 ? 9.075 1.414 -14.838 1.00 86.81 145 MET A N 1
ATOM 1147 C CA . MET A 1 145 ? 7.973 0.600 -15.337 1.00 86.81 145 MET A CA 1
ATOM 1148 C C . MET A 1 145 ? 7.552 -0.423 -14.280 1.00 86.81 145 MET A C 1
ATOM 1150 O O . MET A 1 145 ? 6.378 -0.478 -13.923 1.00 86.81 145 MET A O 1
ATOM 1154 N N . GLU A 1 146 ? 8.505 -1.138 -13.682 1.00 88.62 146 GLU A N 1
ATOM 1155 C CA . GLU A 1 146 ? 8.283 -2.057 -12.557 1.00 88.62 146 GLU A CA 1
ATOM 1156 C C . GLU A 1 146 ? 7.550 -1.359 -11.401 1.00 88.62 146 GLU A C 1
ATOM 1158 O O . GLU A 1 146 ? 6.538 -1.857 -10.898 1.00 88.62 146 GLU A O 1
ATOM 1163 N N . GLY A 1 147 ? 8.010 -0.164 -11.010 1.00 90.00 147 GLY A N 1
ATOM 1164 C CA . GLY A 1 147 ? 7.368 0.642 -9.970 1.00 90.00 147 GLY A CA 1
ATOM 1165 C C . GLY A 1 147 ? 5.954 1.091 -10.349 1.00 90.00 147 GLY A C 1
ATOM 1166 O O . GLY A 1 147 ? 5.038 1.049 -9.523 1.00 90.00 147 GLY A O 1
ATOM 1167 N N . ALA A 1 148 ? 5.746 1.476 -11.608 1.00 90.00 148 ALA A N 1
ATOM 1168 C CA . ALA A 1 148 ? 4.452 1.898 -12.126 1.00 90.00 148 ALA A CA 1
ATOM 1169 C C . ALA A 1 148 ? 3.434 0.746 -12.138 1.00 90.00 148 ALA A C 1
ATOM 1171 O O . ALA A 1 148 ? 2.298 0.951 -11.700 1.00 90.00 148 ALA A O 1
ATOM 1172 N N . TYR A 1 149 ? 3.823 -0.467 -12.547 1.00 89.25 149 TYR A N 1
ATOM 1173 C CA . TYR A 1 149 ? 2.940 -1.637 -12.473 1.00 89.25 149 TYR A CA 1
ATOM 1174 C C . TYR A 1 149 ? 2.651 -2.051 -11.042 1.00 89.25 149 TYR A C 1
ATOM 1176 O O . TYR A 1 149 ? 1.489 -2.284 -10.703 1.00 89.25 149 TYR A O 1
ATOM 1184 N N . ALA A 1 150 ? 3.668 -2.088 -10.178 1.00 91.12 150 ALA A N 1
ATOM 1185 C CA . ALA A 1 150 ? 3.474 -2.387 -8.764 1.00 91.12 150 ALA A CA 1
ATOM 1186 C C . ALA A 1 150 ? 2.466 -1.415 -8.134 1.00 91.12 150 ALA A C 1
ATOM 1188 O O . ALA A 1 150 ? 1.545 -1.830 -7.424 1.00 91.12 150 ALA A O 1
ATOM 1189 N N . TYR A 1 151 ? 2.569 -0.125 -8.461 1.00 91.81 151 TYR A N 1
ATOM 1190 C CA . TYR A 1 151 ? 1.623 0.893 -8.020 1.00 91.81 151 TYR A CA 1
ATOM 1191 C C . TYR A 1 151 ? 0.226 0.725 -8.627 1.00 91.81 151 TYR A C 1
ATOM 1193 O O . TYR A 1 151 ? -0.766 0.849 -7.904 1.00 91.81 151 TYR A O 1
ATOM 1201 N N . ALA A 1 152 ? 0.120 0.424 -9.923 1.00 92.06 152 ALA A N 1
ATOM 1202 C CA . ALA A 1 152 ? -1.156 0.203 -10.601 1.00 92.06 152 ALA A CA 1
ATOM 1203 C C . ALA A 1 152 ? -1.912 -0.995 -10.008 1.00 92.06 152 ALA A C 1
ATOM 1205 O O . ALA A 1 152 ? -3.096 -0.880 -9.691 1.00 92.06 152 ALA A O 1
ATOM 1206 N N . ILE A 1 153 ? -1.218 -2.110 -9.768 1.00 91.31 153 ILE A N 1
ATOM 1207 C CA . ILE A 1 153 ? -1.785 -3.299 -9.122 1.00 91.31 153 ILE A CA 1
ATOM 1208 C C . ILE A 1 153 ? -2.154 -2.986 -7.677 1.00 91.31 153 ILE A C 1
ATOM 1210 O O . ILE A 1 153 ? -3.268 -3.278 -7.248 1.00 91.31 153 ILE A O 1
ATOM 1214 N N . THR A 1 154 ? -1.266 -2.325 -6.932 1.00 92.75 154 THR A N 1
ATOM 1215 C CA . THR A 1 154 ? -1.564 -1.890 -5.563 1.00 92.75 154 THR A CA 1
ATOM 1216 C C . THR A 1 154 ? -2.849 -1.064 -5.549 1.00 92.75 154 THR A C 1
ATOM 1218 O O . THR A 1 154 ? -3.760 -1.352 -4.776 1.00 92.75 154 THR A O 1
ATOM 1221 N N . LYS A 1 155 ? -2.996 -0.094 -6.458 1.00 91.88 155 LYS A N 1
ATOM 1222 C CA . LYS A 1 155 ? -4.233 0.676 -6.642 1.00 91.88 155 LYS A CA 1
ATOM 1223 C C . LYS A 1 155 ? -5.438 -0.189 -6.998 1.00 91.88 155 LYS A C 1
ATOM 1225 O O . LYS A 1 155 ? -6.488 0.020 -6.401 1.00 91.88 155 LYS A O 1
ATOM 1230 N N . ALA A 1 156 ? -5.301 -1.171 -7.883 1.00 92.94 156 ALA A N 1
ATOM 1231 C CA . ALA A 1 156 ? -6.379 -2.110 -8.194 1.00 92.94 156 ALA A CA 1
ATOM 1232 C C . ALA A 1 156 ? -6.839 -2.899 -6.952 1.00 92.94 156 ALA A C 1
ATOM 1234 O O . ALA A 1 156 ? -8.030 -3.145 -6.782 1.00 92.94 156 ALA A O 1
ATOM 1235 N N . LEU A 1 157 ? -5.927 -3.196 -6.018 1.00 93.88 157 LEU A N 1
ATOM 1236 C CA . LEU A 1 157 ? -6.238 -3.829 -4.731 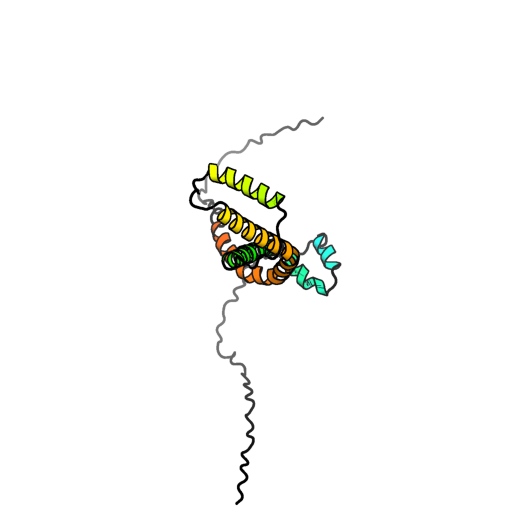1.00 93.88 157 LEU A CA 1
ATOM 1237 C C . LEU A 1 157 ? -6.935 -2.892 -3.728 1.00 93.88 157 LEU A C 1
ATOM 1239 O O . LEU A 1 157 ? -7.198 -3.300 -2.599 1.00 93.88 157 LEU A O 1
ATOM 1243 N N . PHE A 1 158 ? -7.235 -1.636 -4.075 1.00 92.44 158 PHE A N 1
ATOM 1244 C CA . PHE A 1 158 ? -7.873 -0.682 -3.159 1.00 92.44 158 PHE A CA 1
ATOM 1245 C C . PHE A 1 158 ? -9.174 -1.205 -2.512 1.00 92.44 158 PHE A C 1
ATOM 1247 O O . PHE A 1 158 ? -9.259 -1.143 -1.285 1.00 92.44 158 PHE A O 1
ATOM 1254 N N . PRO A 1 159 ? -10.145 -1.800 -3.240 1.00 93.31 159 PRO A N 1
ATOM 1255 C CA . PRO A 1 159 ? -11.376 -2.305 -2.624 1.00 93.31 159 PRO A CA 1
ATOM 1256 C C . PRO A 1 159 ? -11.108 -3.428 -1.616 1.00 93.31 159 PRO A C 1
ATOM 1258 O O . PRO A 1 159 ? -11.655 -3.435 -0.513 1.00 93.31 159 PRO A O 1
ATOM 1261 N N . ILE A 1 160 ? -10.205 -4.344 -1.972 1.00 95.50 160 ILE A N 1
ATOM 1262 C CA . ILE A 1 160 ? -9.804 -5.468 -1.121 1.00 95.50 160 ILE A CA 1
ATOM 1263 C C . ILE A 1 160 ? -9.109 -4.950 0.142 1.00 95.50 160 ILE A C 1
ATOM 1265 O O . ILE A 1 160 ? -9.386 -5.444 1.233 1.00 95.50 160 ILE A O 1
ATOM 1269 N N . ARG A 1 161 ? -8.266 -3.916 0.021 1.00 92.38 161 ARG A N 1
ATOM 1270 C CA . ARG A 1 161 ? -7.576 -3.295 1.161 1.00 92.38 161 ARG A CA 1
ATOM 1271 C C . ARG A 1 161 ? -8.552 -2.714 2.170 1.00 92.38 161 ARG A C 1
ATOM 1273 O O . ARG A 1 161 ? -8.389 -2.957 3.359 1.00 92.38 161 ARG A O 1
ATOM 1280 N N . ILE A 1 162 ? -9.598 -2.020 1.724 1.00 94.06 162 ILE A N 1
ATOM 1281 C CA . ILE A 1 162 ? -10.611 -1.480 2.642 1.00 94.06 162 ILE A CA 1
ATOM 1282 C C . ILE A 1 162 ? -11.314 -2.608 3.409 1.00 94.06 162 ILE A C 1
ATOM 1284 O O . ILE A 1 162 ? -11.447 -2.520 4.628 1.00 94.06 162 ILE A O 1
ATOM 1288 N N . ILE A 1 163 ? -11.702 -3.690 2.725 1.00 94.75 163 ILE A N 1
ATOM 1289 C CA . ILE A 1 163 ? -12.369 -4.846 3.348 1.00 94.75 163 ILE A CA 1
ATOM 1290 C C . ILE A 1 163 ? -11.432 -5.542 4.344 1.00 94.75 163 ILE A C 1
ATOM 1292 O O . ILE A 1 163 ? -11.817 -5.805 5.487 1.00 94.75 163 ILE A O 1
ATOM 1296 N N . PHE A 1 164 ? -10.190 -5.805 3.937 1.00 94.25 164 PHE A N 1
ATOM 1297 C CA . PHE A 1 164 ? -9.181 -6.435 4.781 1.00 94.25 164 PHE A CA 1
ATOM 1298 C C . PHE A 1 164 ? -8.899 -5.594 6.031 1.00 94.25 164 PHE A C 1
ATOM 1300 O O . PHE A 1 164 ? -9.035 -6.087 7.153 1.00 94.25 164 PHE A O 1
ATOM 1307 N N . SER A 1 165 ? -8.588 -4.306 5.859 1.00 92.81 165 SER A N 1
ATOM 1308 C CA . SER A 1 165 ? -8.295 -3.402 6.971 1.00 92.81 165 SER A CA 1
ATOM 1309 C C . SER A 1 165 ? -9.493 -3.253 7.910 1.00 92.81 165 SER A C 1
ATOM 1311 O O . SER A 1 165 ? -9.305 -3.307 9.122 1.00 92.81 165 SER A O 1
ATOM 1313 N N . ALA A 1 166 ? -10.722 -3.136 7.396 1.00 91.25 166 ALA A N 1
ATOM 1314 C CA . ALA A 1 166 ? -11.923 -3.027 8.229 1.00 91.25 166 ALA A CA 1
ATOM 1315 C C . ALA A 1 166 ? -12.178 -4.291 9.071 1.00 91.25 166 ALA A C 1
ATOM 1317 O O . ALA A 1 166 ? -12.551 -4.190 10.240 1.00 91.25 166 ALA A O 1
ATOM 1318 N N . THR A 1 167 ? -11.930 -5.476 8.505 1.00 91.12 167 THR A N 1
ATOM 1319 C CA . THR A 1 167 ? -12.158 -6.760 9.190 1.00 91.12 167 THR A CA 1
ATOM 1320 C C . THR A 1 167 ? -11.105 -7.028 10.270 1.00 91.12 167 THR A C 1
ATOM 1322 O O . THR A 1 167 ? -11.431 -7.518 11.351 1.00 91.12 167 THR A O 1
ATOM 1325 N N . PHE A 1 168 ? -9.844 -6.667 10.015 1.00 91.31 168 PHE A N 1
ATOM 1326 C CA . PHE A 1 168 ? -8.730 -6.903 10.942 1.00 91.31 168 PHE A CA 1
ATOM 1327 C C . PHE A 1 168 ? -8.529 -5.791 11.985 1.00 91.31 168 PHE A C 1
ATOM 1329 O O . PHE A 1 168 ? -7.909 -6.029 13.026 1.00 91.31 168 PHE A O 1
ATOM 1336 N N . MET A 1 169 ? -9.090 -4.598 11.765 1.00 89.81 169 MET A N 1
ATOM 1337 C CA . MET A 1 169 ? -9.018 -3.461 12.688 1.00 89.81 169 MET A CA 1
ATOM 1338 C C . MET A 1 169 ? -9.354 -3.796 14.159 1.00 89.81 169 MET A C 1
ATOM 1340 O O . MET A 1 169 ? -8.569 -3.404 15.027 1.00 89.81 169 MET A O 1
ATOM 1344 N N . PRO A 1 170 ? -10.462 -4.491 14.511 1.00 84.19 170 PRO A N 1
ATOM 1345 C CA . PRO A 1 170 ? -10.798 -4.751 15.916 1.00 84.19 170 PRO A CA 1
ATOM 1346 C C . PRO A 1 170 ? -9.751 -5.609 16.640 1.00 84.19 170 PRO A C 1
ATOM 1348 O O . PRO A 1 170 ? -9.525 -5.420 17.836 1.00 84.19 170 PRO A O 1
ATOM 1351 N N . TRP A 1 171 ? -9.079 -6.515 15.926 1.00 87.00 171 TRP A N 1
ATOM 1352 C CA . TRP A 1 171 ? -7.983 -7.316 16.472 1.00 87.00 171 TRP A CA 1
ATOM 1353 C C . TRP A 1 171 ? -6.693 -6.490 16.593 1.00 87.00 171 TRP A C 1
ATOM 1355 O O . TRP A 1 171 ? -6.075 -6.452 17.659 1.00 87.00 171 TRP A O 1
ATOM 1365 N N . PHE A 1 172 ? -6.340 -5.745 15.542 1.00 87.50 172 PHE A N 1
ATOM 1366 C CA . PHE A 1 172 ? -5.129 -4.923 15.497 1.00 87.50 172 PHE A CA 1
ATOM 1367 C C . PHE A 1 172 ? -5.134 -3.799 16.543 1.00 87.50 172 PHE A C 1
ATOM 1369 O O . PHE A 1 172 ? -4.126 -3.559 17.207 1.00 87.50 172 PHE A O 1
ATOM 1376 N N . ALA A 1 173 ? -6.281 -3.150 16.764 1.00 85.88 173 ALA A N 1
ATOM 1377 C CA . ALA A 1 173 ? -6.426 -2.116 17.787 1.00 85.88 173 ALA A CA 1
ATOM 1378 C C . ALA A 1 173 ? -6.065 -2.647 19.186 1.00 85.88 173 ALA A C 1
ATOM 1380 O O . ALA A 1 173 ? -5.348 -1.996 19.947 1.00 85.88 173 ALA A O 1
ATOM 1381 N N . ARG A 1 174 ? -6.521 -3.861 19.514 1.00 83.56 174 ARG A N 1
ATOM 1382 C CA . ARG A 1 174 ? -6.282 -4.487 20.820 1.00 83.56 174 ARG A CA 1
ATOM 1383 C C . ARG A 1 174 ? -4.826 -4.926 20.989 1.00 83.56 174 ARG A C 1
ATOM 1385 O O . ARG A 1 174 ? -4.289 -4.786 22.084 1.00 83.56 174 ARG A O 1
ATOM 1392 N N . TRP A 1 175 ? -4.195 -5.426 19.925 1.00 83.38 175 TRP A N 1
ATOM 1393 C CA . TRP A 1 175 ? -2.843 -5.988 19.998 1.00 83.38 175 TRP A CA 1
ATOM 1394 C C . TRP A 1 175 ? -1.724 -4.954 19.809 1.00 83.38 175 TRP A C 1
ATOM 1396 O O . TRP A 1 175 ? -0.744 -5.003 20.539 1.00 83.38 175 TRP A O 1
ATOM 1406 N N . PHE A 1 176 ? -1.873 -3.987 18.897 1.00 80.00 176 PHE A N 1
ATOM 1407 C CA . PHE A 1 176 ? -0.836 -2.990 18.584 1.00 80.00 176 PHE A CA 1
ATOM 1408 C C . PHE A 1 176 ? -1.092 -1.615 19.210 1.00 80.00 176 PHE A C 1
ATOM 1410 O O . PHE A 1 176 ? -0.180 -1.003 19.767 1.00 80.00 176 PHE A O 1
ATOM 1417 N N . VAL A 1 177 ? -2.329 -1.111 19.152 1.00 78.56 177 VAL A N 1
ATOM 1418 C CA . VAL A 1 177 ? -2.619 0.278 19.557 1.00 78.56 177 VAL A CA 1
ATOM 1419 C C . VAL A 1 177 ? -2.652 0.427 21.078 1.00 78.56 177 VAL A C 1
ATOM 1421 O O . VAL A 1 177 ? -2.060 1.364 21.612 1.00 78.56 177 VAL A O 1
ATOM 1424 N N . VAL A 1 178 ? -3.282 -0.498 21.810 1.00 78.19 178 VAL A N 1
ATOM 1425 C CA . VAL A 1 178 ? -3.334 -0.459 23.287 1.00 78.19 178 VAL A CA 1
ATOM 1426 C C . VAL A 1 178 ? -1.943 -0.442 23.946 1.00 78.19 178 VAL A C 1
ATOM 1428 O O . VAL A 1 178 ? -1.719 0.411 24.811 1.00 78.19 178 VAL A O 1
ATOM 1431 N N . PRO A 1 179 ? -0.980 -1.319 23.592 1.00 77.06 179 PRO A N 1
ATOM 1432 C CA . PRO A 1 179 ? 0.346 -1.249 24.201 1.00 77.06 179 PRO A CA 1
ATOM 1433 C C . PRO A 1 179 ? 1.103 0.017 23.792 1.00 77.06 179 PRO A C 1
ATOM 1435 O O . PRO A 1 179 ? 1.693 0.666 24.655 1.00 77.06 179 PRO A O 1
ATOM 1438 N N . PHE A 1 180 ? 1.039 0.420 22.520 1.00 77.31 180 PHE A N 1
ATOM 1439 C CA . PHE A 1 180 ? 1.753 1.603 22.038 1.00 77.31 180 PHE A CA 1
ATOM 1440 C C . PHE A 1 180 ? 1.243 2.896 22.692 1.00 77.31 180 PHE A C 1
ATOM 1442 O O . PHE A 1 180 ? 2.021 3.714 23.185 1.00 77.31 180 PHE A O 1
ATOM 1449 N N . THR A 1 181 ? -0.078 3.051 22.797 1.00 75.19 181 THR A N 1
ATOM 1450 C CA . THR A 1 181 ? -0.699 4.202 23.471 1.00 75.19 181 THR A CA 1
ATOM 1451 C C . THR A 1 181 ? -0.390 4.238 24.968 1.00 75.19 181 THR A C 1
ATOM 1453 O O . THR A 1 181 ? -0.161 5.320 25.511 1.00 75.19 181 THR A O 1
ATOM 1456 N N . ARG A 1 182 ? -0.291 3.081 25.642 1.00 75.44 182 ARG A N 1
ATOM 1457 C CA . ARG A 1 182 ? 0.121 3.000 27.055 1.00 75.44 182 ARG A CA 1
ATOM 1458 C C . ARG A 1 182 ? 1.573 3.441 27.267 1.00 75.44 182 ARG A C 1
ATOM 1460 O O . ARG A 1 182 ? 1.865 4.101 28.263 1.00 75.44 182 ARG A O 1
ATOM 1467 N N . VAL A 1 183 ? 2.472 3.105 26.343 1.00 76.81 183 VAL A N 1
ATOM 1468 C CA . VAL A 1 183 ? 3.881 3.533 26.394 1.00 76.81 183 VAL A CA 1
ATOM 1469 C C . VAL A 1 183 ? 4.001 5.040 26.146 1.00 76.81 183 VAL A C 1
ATOM 1471 O O . VAL A 1 183 ? 4.702 5.727 26.885 1.00 76.81 183 VAL A O 1
ATOM 1474 N N . PHE A 1 184 ? 3.256 5.581 25.180 1.00 70.31 184 PHE A N 1
ATOM 1475 C CA . PHE A 1 184 ? 3.333 6.997 24.809 1.00 70.31 184 PHE A CA 1
ATOM 1476 C C . PHE A 1 184 ? 2.616 7.939 25.801 1.00 70.31 184 PHE A C 1
ATOM 1478 O O . PHE A 1 184 ? 3.065 9.057 26.053 1.00 70.31 184 PHE A O 1
ATOM 1485 N N . SER A 1 185 ? 1.529 7.482 26.435 1.00 65.19 185 SER A N 1
ATOM 1486 C CA . SER A 1 185 ? 0.767 8.249 27.437 1.00 65.19 185 SER A CA 1
ATOM 1487 C C . SER A 1 185 ? 1.571 8.550 28.711 1.00 65.19 185 SER A C 1
ATOM 1489 O O . SER A 1 185 ? 1.387 9.607 29.322 1.00 65.19 185 SER A O 1
ATOM 1491 N N . ARG A 1 186 ? 2.524 7.682 29.082 1.00 59.66 186 ARG A N 1
ATOM 1492 C CA . ARG A 1 186 ? 3.335 7.827 30.306 1.00 59.66 186 ARG A CA 1
ATOM 1493 C C . ARG A 1 186 ? 4.175 9.107 30.358 1.00 59.66 186 ARG A C 1
ATOM 1495 O O . ARG A 1 186 ? 4.482 9.575 31.449 1.00 59.66 186 ARG A O 1
ATOM 1502 N N . SER A 1 187 ? 4.502 9.707 29.215 1.00 57.25 187 SER A N 1
ATOM 1503 C CA . SER A 1 18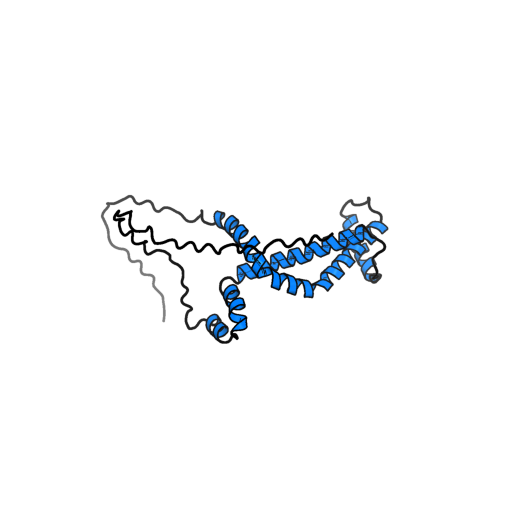7 ? 5.336 10.916 29.163 1.00 57.25 187 SER A CA 1
ATOM 1504 C C . SER A 1 187 ? 4.550 12.211 29.437 1.00 57.25 187 SER A C 1
ATOM 1506 O O . SER A 1 187 ? 5.092 13.185 29.959 1.00 57.25 187 SER A O 1
ATOM 1508 N N . LYS A 1 188 ? 3.236 12.231 29.162 1.00 57.09 188 LYS A N 1
ATOM 1509 C CA . LYS A 1 188 ? 2.433 13.468 29.212 1.00 57.09 188 LYS A CA 1
ATOM 1510 C C . LYS A 1 188 ? 1.895 13.821 30.605 1.00 57.09 188 LYS A C 1
ATOM 1512 O O . LYS A 1 188 ? 1.518 14.964 30.832 1.00 57.09 188 LYS A O 1
ATOM 1517 N N . SER A 1 189 ? 1.908 12.881 31.554 1.00 50.38 189 SER A N 1
ATOM 1518 C CA . SER A 1 189 ? 1.318 13.080 32.889 1.00 50.38 189 SER A CA 1
ATOM 1519 C C . SER A 1 189 ? 2.267 13.686 33.938 1.00 50.38 189 SER A C 1
ATOM 1521 O O . SER A 1 189 ? 1.880 13.820 35.096 1.00 50.38 189 SER A O 1
ATOM 1523 N N . ARG A 1 190 ? 3.502 14.068 33.575 1.00 50.44 190 ARG A N 1
ATOM 1524 C CA . ARG A 1 190 ? 4.505 14.601 34.524 1.00 50.44 190 ARG A CA 1
ATOM 1525 C C . ARG A 1 190 ? 4.553 16.141 34.610 1.00 50.44 190 ARG A C 1
ATOM 1527 O O . ARG A 1 190 ? 5.343 16.670 35.380 1.00 50.44 190 ARG A O 1
ATOM 1534 N N . LYS A 1 191 ? 3.722 16.882 33.860 1.00 48.50 191 LYS A N 1
ATOM 1535 C CA . LYS A 1 191 ? 3.766 18.365 33.796 1.00 48.50 191 LYS A CA 1
ATOM 1536 C C . LYS A 1 191 ? 2.592 19.112 34.451 1.00 48.50 191 LYS A C 1
ATOM 1538 O O . LYS A 1 191 ? 2.375 20.283 34.156 1.00 48.50 191 LYS A O 1
ATOM 1543 N N . THR A 1 192 ? 1.857 18.496 35.374 1.00 48.22 192 THR A N 1
ATOM 1544 C CA . THR A 1 192 ? 0.855 19.227 36.174 1.00 48.22 192 THR A CA 1
ATOM 1545 C C . THR A 1 192 ? 0.872 18.746 37.617 1.00 48.22 192 THR A C 1
ATOM 1547 O O . THR A 1 192 ? -0.029 18.063 38.087 1.00 48.22 192 THR A O 1
ATOM 1550 N N . LYS A 1 193 ? 1.950 19.084 38.319 1.00 42.56 193 LYS A N 1
ATOM 1551 C CA . LYS A 1 193 ? 1.965 19.134 39.779 1.00 42.56 193 LYS A CA 1
ATOM 1552 C C . LYS A 1 193 ? 2.812 20.340 40.178 1.00 42.56 193 LYS A C 1
ATOM 1554 O O . LYS A 1 193 ? 3.972 20.197 40.533 1.00 42.56 193 LYS A O 1
ATOM 1559 N N . THR A 1 194 ? 2.251 21.534 39.996 1.00 44.78 194 THR A N 1
ATOM 1560 C CA . THR A 1 194 ? 2.758 22.725 40.682 1.00 44.78 194 THR A CA 1
ATOM 1561 C C . THR A 1 194 ? 2.187 22.667 42.087 1.00 44.78 194 THR A C 1
ATOM 1563 O O . THR A 1 194 ? 0.974 22.712 42.284 1.00 44.78 194 THR A O 1
ATOM 1566 N N . GLU A 1 195 ? 3.082 22.439 43.030 1.00 52.72 195 GLU A N 1
ATOM 1567 C CA . GLU A 1 195 ? 2.840 22.371 44.459 1.00 52.72 195 GLU A CA 1
ATOM 1568 C C . GLU A 1 195 ? 2.448 23.765 44.968 1.00 52.72 195 GLU A C 1
ATOM 1570 O O . GLU A 1 195 ? 3.119 24.749 44.663 1.00 52.72 195 GLU A O 1
ATOM 1575 N N . VAL A 1 196 ? 1.356 23.857 45.728 1.00 44.81 196 VAL A N 1
ATOM 1576 C CA . VAL A 1 196 ? 1.100 25.006 46.605 1.00 44.81 196 VAL A CA 1
ATOM 1577 C C . VAL A 1 196 ? 1.705 24.638 47.961 1.00 44.81 196 VAL A C 1
ATOM 1579 O O . VAL A 1 196 ? 1.206 23.693 48.580 1.00 44.81 196 VAL A O 1
ATOM 1582 N N . PRO A 1 197 ? 2.780 25.300 48.428 1.00 45.72 197 PRO A N 1
ATOM 1583 C CA . PRO A 1 197 ? 3.295 25.066 49.765 1.00 45.72 197 PRO A CA 1
ATOM 1584 C C . PRO A 1 197 ? 2.411 25.789 50.785 1.00 45.72 197 PRO A C 1
ATOM 1586 O O . PRO A 1 197 ? 2.163 26.990 50.697 1.00 45.72 197 PRO A O 1
ATOM 1589 N N . ALA A 1 198 ? 1.933 25.025 51.761 1.00 45.28 198 ALA A N 1
ATOM 1590 C CA . ALA A 1 198 ? 1.296 25.530 52.960 1.00 45.28 198 ALA A CA 1
ATOM 1591 C C . ALA A 1 198 ? 2.377 25.944 53.971 1.00 45.28 198 ALA A C 1
ATOM 1593 O O . ALA A 1 198 ? 2.971 25.074 54.600 1.00 45.28 198 ALA A O 1
ATOM 1594 N N . SER A 1 199 ? 2.617 27.248 54.140 1.00 44.81 199 SER A N 1
ATOM 1595 C CA . SER A 1 199 ? 3.111 27.821 55.404 1.00 44.81 199 SER A CA 1
ATOM 1596 C C . SER A 1 199 ? 3.046 29.353 55.390 1.00 44.81 199 SER A C 1
ATOM 1598 O O . SER A 1 199 ? 3.918 30.000 54.819 1.00 44.81 199 SER A O 1
ATOM 1600 N N . SER A 1 200 ? 2.041 29.917 56.055 1.00 47.47 200 SER A N 1
ATOM 1601 C CA . SER A 1 200 ? 2.170 31.122 56.891 1.00 47.47 200 SER A CA 1
ATOM 1602 C C . SER A 1 200 ? 0.789 31.445 57.454 1.00 47.47 200 SER A C 1
ATOM 1604 O O . SER A 1 200 ? -0.061 32.021 56.774 1.00 47.47 200 SER A O 1
ATOM 1606 N N . VAL A 1 201 ? 0.563 30.986 58.680 1.00 50.00 201 VAL A N 1
ATOM 1607 C CA . VAL A 1 201 ? -0.450 31.541 59.576 1.00 50.00 201 VAL A CA 1
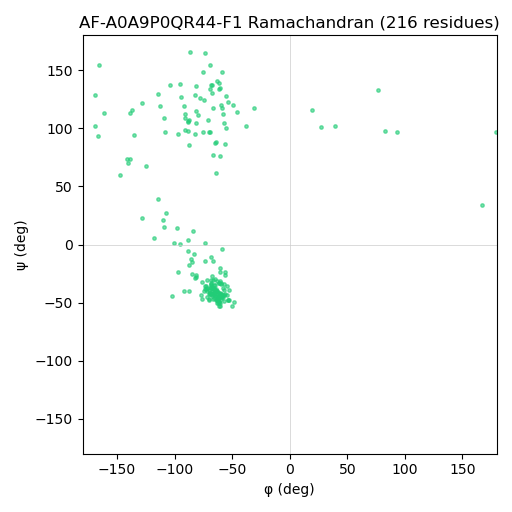ATOM 1608 C C . VAL A 1 201 ? 0.118 32.868 60.108 1.00 50.00 201 VAL A C 1
ATOM 1610 O O . VAL A 1 201 ? 1.335 32.986 60.246 1.00 50.00 201 VAL A O 1
ATOM 1613 N N . ASP A 1 202 ? -0.778 33.816 60.383 1.00 43.25 202 ASP A N 1
ATOM 1614 C CA . ASP A 1 202 ? -0.594 35.046 61.171 1.00 43.25 202 ASP A CA 1
ATOM 1615 C C . ASP A 1 202 ? 0.012 36.282 60.471 1.00 43.25 202 ASP A C 1
ATOM 1617 O O . ASP A 1 202 ? 1.226 36.455 60.411 1.00 43.25 202 ASP A O 1
ATOM 1621 N N . ALA A 1 203 ? -0.858 37.202 60.025 1.00 42.72 203 ALA A N 1
ATOM 1622 C CA . ALA A 1 203 ? -0.700 38.650 60.231 1.00 42.72 203 ALA A CA 1
ATOM 1623 C C . ALA A 1 203 ? -1.981 39.415 59.839 1.00 42.72 203 ALA A C 1
ATOM 1625 O O . ALA A 1 203 ? -2.545 39.246 58.761 1.00 42.72 203 ALA A O 1
ATOM 1626 N N . GLU A 1 204 ? -2.409 40.240 60.782 1.00 40.97 204 GLU A N 1
ATOM 1627 C CA . GLU A 1 204 ? -3.592 41.092 60.885 1.00 40.97 204 GLU A CA 1
ATOM 1628 C C . GLU A 1 204 ? -3.549 42.362 59.989 1.00 40.97 204 GLU A C 1
ATOM 1630 O O . GLU A 1 204 ? -2.467 42.794 59.596 1.00 40.97 204 GLU A O 1
ATOM 1635 N N . LEU A 1 205 ? -4.727 43.000 59.799 1.00 45.75 205 LEU A N 1
ATOM 1636 C CA . LEU A 1 205 ? -5.035 44.342 59.217 1.00 45.75 205 LEU A CA 1
ATOM 1637 C C . LEU A 1 205 ? -4.970 44.437 57.670 1.00 45.75 205 LEU A C 1
ATOM 1639 O O . LEU A 1 205 ? -4.023 43.979 57.052 1.00 45.75 205 LEU A O 1
ATOM 1643 N N . ASP A 1 206 ? -5.908 45.007 56.905 1.00 44.81 206 ASP A N 1
ATOM 1644 C CA . ASP A 1 206 ? -6.887 46.076 57.137 1.00 44.81 206 ASP A CA 1
ATOM 1645 C C . ASP A 1 206 ? -7.943 46.047 55.986 1.00 44.81 206 ASP A C 1
ATOM 1647 O O . ASP A 1 206 ? -7.633 45.567 54.885 1.00 44.81 206 ASP A O 1
ATOM 1651 N N . PRO A 1 207 ? -9.189 46.533 56.170 1.00 53.81 207 PRO A N 1
ATOM 1652 C CA . PRO A 1 207 ? -10.254 46.453 55.173 1.00 53.81 207 PRO A CA 1
ATOM 1653 C C . PRO A 1 207 ? -10.223 47.634 54.180 1.00 53.81 207 PRO A C 1
ATOM 1655 O O . PRO A 1 207 ? -9.663 48.688 54.454 1.00 53.81 207 PRO A O 1
ATOM 1658 N N . LEU A 1 208 ? -10.961 47.483 53.069 1.00 50.34 208 LEU A N 1
ATOM 1659 C CA . LEU A 1 208 ? -11.340 48.500 52.061 1.00 50.34 208 LEU A CA 1
ATOM 1660 C C . LEU A 1 208 ? -10.436 48.652 50.818 1.00 50.34 208 LEU A C 1
ATOM 1662 O O . LEU A 1 208 ? -9.556 49.507 50.767 1.00 50.34 208 LEU A O 1
ATOM 1666 N N . LYS A 1 209 ? -10.827 47.992 49.711 1.00 46.72 209 LYS A N 1
ATOM 1667 C CA . LYS A 1 209 ? -11.089 48.694 48.430 1.00 46.72 209 LYS A CA 1
ATOM 1668 C C . LYS A 1 209 ? -11.830 47.822 47.411 1.00 46.72 209 LYS A C 1
ATOM 1670 O O . LYS A 1 209 ? -11.243 47.128 46.587 1.00 46.72 209 LYS A O 1
ATOM 1675 N N . THR A 1 210 ? -13.154 47.927 47.397 1.00 54.72 210 THR A N 1
ATOM 1676 C CA . THR A 1 210 ? -13.959 47.561 46.228 1.00 54.72 210 THR A CA 1
ATOM 1677 C C . THR A 1 210 ? -13.729 48.599 45.127 1.00 54.72 210 THR A C 1
ATOM 1679 O O . THR A 1 210 ? -14.212 49.728 45.230 1.00 54.72 210 THR A O 1
ATOM 1682 N N . LYS A 1 211 ? -13.002 48.249 44.060 1.00 45.31 211 LYS A N 1
ATOM 1683 C CA . LYS A 1 211 ? -12.941 49.079 42.848 1.00 45.31 211 LYS A CA 1
ATOM 1684 C C . LYS A 1 211 ? -14.086 48.683 41.912 1.00 45.31 211 LYS A C 1
ATOM 1686 O O . LYS A 1 211 ? -14.005 47.698 41.184 1.00 45.31 211 LYS A O 1
ATOM 1691 N N . LYS A 1 212 ? -15.160 49.468 41.985 1.00 49.56 212 LYS A N 1
ATOM 1692 C CA . LYS A 1 212 ? -16.317 49.482 41.081 1.00 49.56 212 LYS A CA 1
ATOM 1693 C C . LYS A 1 212 ? -15.834 49.691 39.638 1.00 49.56 212 LYS A C 1
ATOM 1695 O O . LYS A 1 212 ? -15.075 50.621 39.377 1.00 49.56 212 LYS A O 1
ATOM 1700 N N . VAL A 1 213 ? -16.255 48.822 38.722 1.00 58.72 213 VAL A N 1
ATOM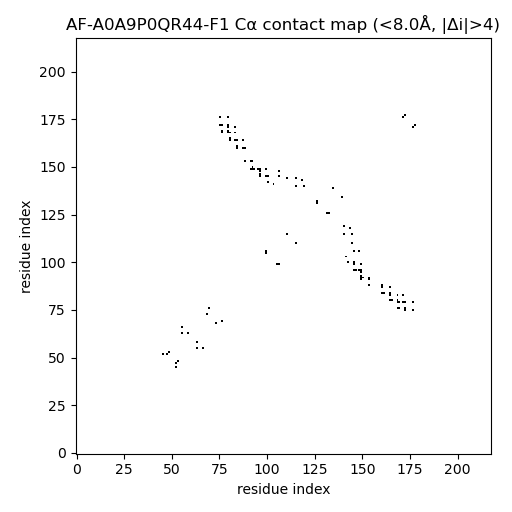 1701 C CA . VAL A 1 213 ? -16.086 49.014 37.274 1.00 58.72 213 VAL A CA 1
ATOM 1702 C C . VAL A 1 213 ? -17.467 49.296 36.702 1.00 58.72 213 VAL A C 1
ATOM 1704 O O . VAL A 1 213 ? -18.332 48.420 36.686 1.00 58.72 213 VAL A O 1
ATOM 1707 N N . ASP A 1 214 ? -17.670 50.546 36.295 1.00 54.41 214 ASP A N 1
ATOM 1708 C CA . ASP A 1 214 ? -18.888 51.026 35.654 1.00 54.41 214 ASP A CA 1
ATOM 1709 C C . ASP A 1 214 ? -19.049 50.401 34.263 1.00 54.41 214 ASP A C 1
ATOM 1711 O O . ASP A 1 214 ? -18.103 50.315 33.479 1.00 54.41 214 ASP A O 1
ATOM 1715 N N . LYS A 1 215 ? -20.275 49.984 33.943 1.00 62.97 215 LYS A N 1
ATOM 1716 C CA . LYS A 1 215 ? -20.694 49.706 32.567 1.00 62.97 215 LYS A CA 1
ATOM 1717 C C . LYS A 1 215 ? -21.728 50.765 32.189 1.00 62.97 215 LYS A C 1
ATOM 1719 O O . LYS A 1 215 ? -22.771 50.805 32.838 1.00 62.97 215 LYS A O 1
ATOM 1724 N N . PRO A 1 216 ? -21.487 51.596 31.166 1.00 61.53 216 PRO A N 1
ATOM 1725 C CA . PRO A 1 216 ? -22.516 52.485 30.658 1.00 61.53 216 PRO A CA 1
ATOM 1726 C C . PRO A 1 216 ? -23.520 51.661 29.845 1.00 61.53 216 PRO A C 1
ATOM 1728 O O . PRO A 1 216 ? -23.137 50.960 28.905 1.00 61.53 216 PRO A O 1
ATOM 1731 N N . ARG A 1 217 ? -24.802 51.734 30.206 1.00 56.84 217 ARG A N 1
ATOM 1732 C CA . ARG A 1 217 ? -25.914 51.411 29.308 1.00 56.84 217 ARG A CA 1
ATOM 1733 C C . ARG A 1 217 ? -26.993 52.475 29.490 1.00 56.84 217 ARG A C 1
ATOM 1735 O O . ARG A 1 217 ? -27.495 52.637 30.599 1.00 56.84 217 ARG A O 1
ATOM 1742 N N . LEU A 1 218 ? -27.222 53.221 28.408 1.00 50.09 218 LEU A N 1
ATOM 1743 C CA . LEU A 1 218 ? -28.479 53.914 28.123 1.00 50.09 218 LEU A CA 1
ATOM 1744 C C . LEU A 1 218 ? -29.628 52.900 28.116 1.00 50.09 218 LEU A C 1
ATOM 1746 O O . LEU A 1 218 ? -29.370 51.748 27.685 1.00 50.09 218 LEU A O 1
#

Foldseek 3Di:
DDDDDDDDDDDDDDDDDDDDDPPPPDDDDDPPPDDPPDDPPPPVVPPCPDPLVVVLVPDPPVCNVVVVVCVVCVPLLVVLLVVLLVVLLVCLLVVQLVVCVVVVPPDPDDDPPVVLVVVLVVVVVVCVVPPPVPDDSVVVSSSVVSNVVSNVVSVVCVVVSNVVSNVCSVVSSVVPVVVVCVVVVVVPPPPPDPDDDDDDDDDDDDDDDDDDDDDDDD

pLDDT: mean 70.28, std 17.51, range [36.66, 95.75]